Protein AF-A0A9W8XUY7-F1 (afdb_monomer_lite)

Sequence (251 aa):
MLETLLSVDQAVITRLRHIRIKSFPFPLHNSGRPDYYPTYNFCNALSLLPGLHLEQLVVEDCFHGFGLVDTWRDVVTYFDIESLIKCDAWKELVYITPNTDFLASGYDHRRKRVAQPENWDALLKEQDGEKSGAEVQMWITPDSGNGSAQEGATRPWAAQPGHVVIEDMSLAAPDQDLRGEVQIVARRGRRAPYIQMGLSQNKTWKELKAKEGGFAQEDWTPYYNDMADAIGWIYGGWGRRMQLANAALNY

Foldseek 3Di:
DCCVLLVDDLVVQLPAAEDAEAFDWDFDDPPVDLAQGQTDTVLLSLLARFNAAYQEYEYEHLQQPDPDPDLLSLVVLVVSVLSNLLHFRYQKYKYKYFKDSSQAGLPPPVLPQAKPDVVSQVSNCVQQPVPQPKGKWKWFFFDPPPDDPDGRPIDTDMDHRNVVNNVDVVVCDDPRVRIGMMIMMTGHGHPRHRGNRHPPDPDDSVRQVPDPRHHDRPPDDRPPPDSVSSVSVCCRGDVSNVVSCCSRPVD

Organism: NCBI:txid1932322

Secondary structure (DSSP, 8-state):
-HHHHTTS-HHHHTT--EEEEE---EE----SSSS---EE-HHHHHTTSTT--EEEEEEE-SSSSS----THHHHHHHHHHHHHHH-SSEEEEEEEESSSGGG--TT-TT----SBTHHHHHHHHHHH-TTS--EEEEEEEE---TT---PPPPEE--BPPHHHHHH-TT---TTSS--EEEEEEEEPPTT--------S----HHHHHT-TT----TT----TTSGGGHHHHHT-SHHHHHHHHHHHHH-

Structure (mmCIF, N/CA/C/O backbone):
data_AF-A0A9W8XUY7-F1
#
_entry.id   AF-A0A9W8XUY7-F1
#
loop_
_atom_site.group_PDB
_atom_site.id
_atom_site.type_symbol
_atom_site.label_atom_id
_atom_site.label_alt_id
_atom_site.label_comp_id
_atom_site.label_asym_id
_atom_site.label_entity_id
_atom_site.label_seq_id
_atom_site.pdbx_PDB_ins_code
_atom_site.Cartn_x
_atom_site.Cartn_y
_atom_site.Cartn_z
_atom_site.occupancy
_atom_site.B_iso_or_equiv
_atom_site.auth_seq_id
_atom_site.auth_comp_id
_atom_site.auth_asym_id
_atom_site.auth_atom_id
_atom_site.pdbx_PDB_model_num
ATOM 1 N N . MET A 1 1 ? -16.517 -13.008 -7.136 1.00 43.25 1 MET A N 1
ATOM 2 C CA . MET A 1 1 ? -15.701 -12.133 -6.263 1.00 43.25 1 MET A CA 1
ATOM 3 C C . MET A 1 1 ? -16.554 -11.103 -5.541 1.00 43.25 1 MET A C 1
ATOM 5 O O . MET A 1 1 ? -16.618 -11.208 -4.331 1.00 43.25 1 MET A O 1
ATOM 9 N N . LEU A 1 2 ? -17.244 -10.176 -6.224 1.00 46.72 2 LEU A N 1
ATOM 10 C CA . LEU A 1 2 ? -18.220 -9.288 -5.566 1.00 46.72 2 LEU A CA 1
ATOM 11 C C . LEU A 1 2 ? -19.270 -10.103 -4.799 1.00 46.72 2 LEU A C 1
ATOM 13 O O . LEU A 1 2 ? -19.378 -9.940 -3.602 1.00 46.72 2 LEU A O 1
ATOM 17 N N . GLU A 1 3 ? -19.932 -11.093 -5.400 1.00 45.53 3 GLU A N 1
ATOM 18 C CA . GLU A 1 3 ? -20.855 -11.969 -4.646 1.00 45.53 3 GLU A CA 1
ATOM 19 C C . GLU A 1 3 ? -20.212 -12.637 -3.419 1.00 45.53 3 GLU A C 1
ATOM 21 O O . GLU A 1 3 ? -20.835 -12.713 -2.369 1.00 45.53 3 GLU A O 1
ATOM 26 N N . THR A 1 4 ? -18.947 -13.048 -3.523 1.00 52.16 4 THR A N 1
ATOM 27 C CA . THR A 1 4 ? -18.177 -13.655 -2.430 1.00 52.16 4 THR A CA 1
ATOM 28 C C . THR A 1 4 ? -17.907 -12.647 -1.312 1.00 52.16 4 THR A C 1
ATOM 30 O O . THR A 1 4 ? -18.272 -12.912 -0.173 1.00 52.16 4 THR A O 1
ATOM 33 N N . LEU A 1 5 ? -17.355 -11.471 -1.636 1.00 53.78 5 LEU A N 1
ATOM 34 C CA . LEU A 1 5 ? -17.091 -10.370 -0.699 1.00 53.78 5 LEU A CA 1
ATOM 35 C C . LEU A 1 5 ? -18.387 -9.847 -0.061 1.00 53.78 5 LEU A C 1
ATOM 37 O O . LEU A 1 5 ? -18.413 -9.525 1.119 1.00 53.78 5 LEU A O 1
ATOM 41 N N . LEU A 1 6 ? -19.479 -9.830 -0.826 1.00 57.34 6 LEU A N 1
ATOM 42 C CA . LEU A 1 6 ? -20.781 -9.300 -0.424 1.00 57.34 6 LEU A CA 1
ATOM 43 C C . LEU A 1 6 ? -21.706 -10.333 0.238 1.00 57.34 6 LEU A C 1
ATOM 45 O O . LEU A 1 6 ? -22.841 -9.992 0.596 1.00 57.34 6 LEU A O 1
ATOM 49 N N . SER A 1 7 ? -21.258 -11.586 0.356 1.00 62.88 7 SER A N 1
ATOM 50 C CA . SER A 1 7 ? -21.945 -12.674 1.069 1.00 62.88 7 SER A CA 1
ATOM 51 C C . SER A 1 7 ? -21.423 -12.884 2.492 1.00 62.88 7 SER A C 1
ATOM 53 O O . SER A 1 7 ? -22.021 -13.647 3.248 1.00 62.88 7 SER A O 1
ATOM 55 N N . VAL A 1 8 ? -20.326 -12.215 2.864 1.00 71.62 8 VAL A N 1
ATOM 56 C CA . VAL A 1 8 ? -19.723 -12.343 4.194 1.00 71.62 8 VAL A CA 1
ATOM 57 C C . VAL A 1 8 ? -20.575 -11.590 5.216 1.00 71.62 8 VAL A C 1
ATOM 59 O O . VAL A 1 8 ? -20.924 -10.430 5.011 1.00 71.62 8 VAL A O 1
ATOM 62 N N . ASP A 1 9 ? -20.910 -12.252 6.325 1.00 80.12 9 ASP A N 1
ATOM 63 C CA . ASP A 1 9 ? -21.677 -11.645 7.416 1.00 80.12 9 ASP A CA 1
ATOM 64 C C . ASP A 1 9 ? -20.868 -10.523 8.099 1.00 80.12 9 ASP A C 1
ATOM 66 O O . ASP A 1 9 ? -19.658 -10.641 8.318 1.00 80.12 9 ASP A O 1
ATOM 70 N N . GLN A 1 10 ? -21.547 -9.449 8.504 1.00 80.44 10 GLN A N 1
ATOM 71 C CA . GLN A 1 10 ? -20.975 -8.336 9.262 1.00 80.44 10 GLN A CA 1
ATOM 72 C C . GLN A 1 10 ? -20.258 -8.798 10.545 1.00 80.44 10 GLN A C 1
ATOM 74 O O . GLN A 1 10 ? -19.222 -8.243 10.930 1.00 80.44 10 GLN A O 1
ATOM 79 N N . ALA A 1 11 ? -20.775 -9.841 11.198 1.00 83.31 11 ALA A N 1
ATOM 80 C CA . ALA A 1 11 ? -20.161 -10.448 12.374 1.00 83.31 11 ALA A CA 1
ATOM 81 C C . ALA A 1 11 ? -18.799 -11.091 12.064 1.00 83.31 11 ALA A C 1
ATOM 83 O O . ALA A 1 11 ? -17.947 -11.184 12.947 1.00 83.31 11 ALA A O 1
ATOM 84 N N . VAL A 1 12 ? -18.575 -11.529 10.822 1.00 87.06 12 VAL A N 1
ATOM 85 C CA . VAL A 1 12 ? -17.279 -12.051 10.370 1.00 87.06 12 VAL A CA 1
ATOM 86 C C . VAL A 1 12 ? -16.344 -10.896 10.027 1.00 87.06 12 VAL A C 1
ATOM 88 O O . VAL A 1 12 ? -15.226 -10.868 10.538 1.00 87.06 12 VAL A O 1
ATOM 91 N N . ILE A 1 13 ? -16.804 -9.913 9.242 1.00 86.06 13 ILE A N 1
ATOM 92 C CA . ILE A 1 13 ? -15.997 -8.750 8.818 1.00 86.06 13 ILE A CA 1
ATOM 93 C C . ILE A 1 13 ? -15.396 -8.026 10.031 1.00 86.06 13 ILE A C 1
ATOM 95 O O . ILE A 1 13 ? -14.189 -7.801 10.093 1.00 86.06 13 ILE A O 1
ATOM 99 N N . THR A 1 14 ? -16.214 -7.751 11.048 1.00 87.19 14 THR A N 1
ATOM 100 C CA . THR A 1 14 ? -15.789 -7.067 12.284 1.00 87.19 14 THR A CA 1
ATOM 101 C C . THR A 1 14 ? -14.878 -7.908 13.183 1.00 87.19 14 THR A C 1
ATOM 103 O O . THR A 1 14 ? -14.412 -7.424 14.212 1.00 87.19 14 THR A O 1
ATOM 106 N N . ARG A 1 15 ? -14.585 -9.165 12.834 1.00 91.81 15 ARG A N 1
ATOM 107 C CA . ARG A 1 15 ? -13.649 -10.040 13.563 1.00 91.81 15 ARG A CA 1
ATOM 108 C C . ARG A 1 15 ? -12.356 -10.308 12.797 1.00 91.81 15 ARG A C 1
ATOM 110 O O . ARG A 1 15 ? -11.423 -10.857 13.380 1.00 91.81 15 ARG A O 1
ATOM 117 N N . LEU A 1 16 ? -12.271 -9.905 11.528 1.00 92.75 16 LEU A N 1
ATOM 118 C CA . LEU A 1 16 ? -11.031 -9.971 10.761 1.00 92.75 16 LEU A CA 1
ATOM 119 C C . LEU A 1 16 ? -10.044 -8.932 11.302 1.00 92.75 16 LEU A C 1
ATOM 121 O O . LEU A 1 16 ? -10.386 -7.763 11.485 1.00 92.75 16 LEU A O 1
ATOM 125 N N . ARG A 1 17 ? -8.826 -9.380 11.611 1.00 95.56 17 ARG A N 1
ATOM 126 C CA . ARG A 1 17 ? -7.763 -8.539 12.191 1.00 95.56 17 ARG A CA 1
ATOM 127 C C . ARG A 1 17 ? -6.467 -8.579 11.401 1.00 95.56 17 ARG A C 1
ATOM 129 O O . ARG A 1 17 ? -5.731 -7.606 11.427 1.00 95.56 17 ARG A O 1
ATOM 136 N N . HIS A 1 18 ? -6.205 -9.678 10.705 1.00 96.75 18 HIS A N 1
ATOM 137 C CA . HIS A 1 18 ? -4.971 -9.885 9.965 1.00 96.75 18 HIS A CA 1
ATOM 138 C C . HIS A 1 18 ? -5.333 -10.44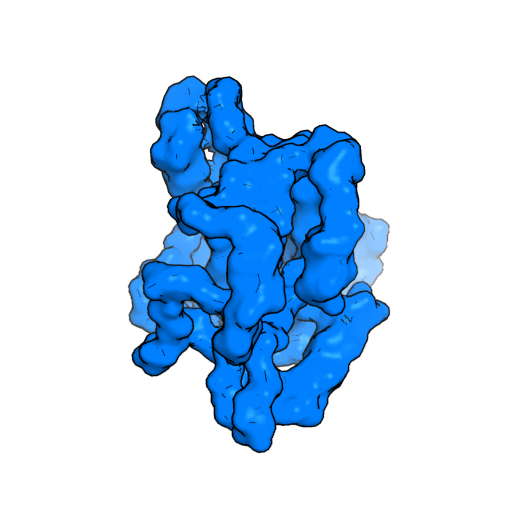2 8.594 1.00 96.75 18 HIS A C 1
ATOM 140 O O . HIS A 1 18 ? -6.036 -11.453 8.514 1.00 96.75 18 HIS A O 1
ATOM 146 N N . ILE A 1 19 ? -4.896 -9.770 7.533 1.00 94.00 19 ILE A N 1
ATOM 147 C CA . ILE A 1 19 ? -5.083 -10.212 6.147 1.00 94.00 19 ILE A CA 1
ATOM 148 C C . ILE A 1 19 ? -3.735 -10.134 5.440 1.00 94.00 19 ILE A C 1
ATOM 150 O O . ILE A 1 19 ? -3.007 -9.162 5.614 1.00 94.00 19 ILE A O 1
ATOM 154 N N . ARG A 1 20 ? -3.435 -11.148 4.626 1.00 95.00 20 ARG A N 1
ATOM 155 C CA . ARG A 1 20 ? -2.337 -11.143 3.659 1.00 95.00 20 ARG A CA 1
ATOM 156 C C . ARG A 1 20 ? -2.908 -11.403 2.273 1.00 95.00 20 ARG A C 1
ATOM 158 O O . ARG A 1 20 ? -3.692 -12.340 2.116 1.00 95.00 20 ARG A O 1
ATOM 165 N N . ILE A 1 21 ? -2.568 -10.566 1.299 1.00 91.75 21 ILE A N 1
ATOM 166 C CA . ILE A 1 21 ? -3.135 -10.636 -0.051 1.00 91.75 21 ILE A CA 1
ATOM 167 C C . ILE A 1 21 ? -2.130 -10.183 -1.111 1.00 91.75 21 ILE A C 1
ATOM 169 O O . ILE A 1 21 ? -1.320 -9.305 -0.848 1.00 91.75 21 ILE A O 1
ATOM 173 N N . LYS A 1 22 ? -2.238 -10.721 -2.329 1.00 88.56 22 LYS A N 1
ATOM 174 C CA . LYS A 1 22 ? -1.637 -10.129 -3.532 1.00 88.56 22 LYS A CA 1
ATOM 175 C C . LYS A 1 22 ? -2.606 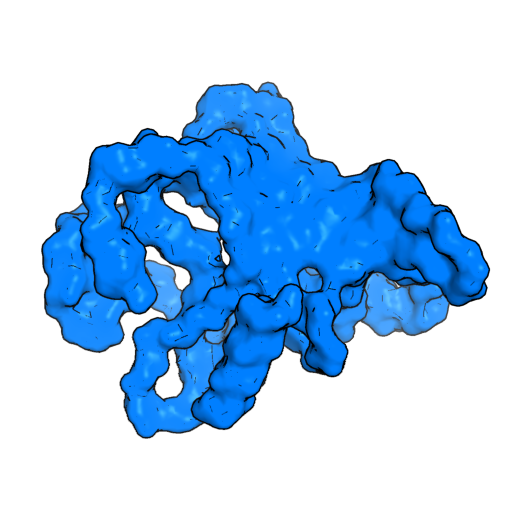-9.117 -4.138 1.00 88.56 22 LYS A C 1
ATOM 177 O O . LYS A 1 22 ? -3.706 -9.501 -4.544 1.00 88.56 22 LYS A O 1
ATOM 182 N N . SER A 1 23 ? -2.230 -7.838 -4.177 1.00 80.44 23 SER A N 1
ATOM 183 C CA . SER A 1 23 ? -3.099 -6.746 -4.659 1.00 80.44 23 SER A CA 1
ATOM 184 C C . SER A 1 23 ? -3.161 -6.728 -6.187 1.00 80.44 23 SER A C 1
ATOM 186 O O . SER A 1 23 ? -2.554 -5.897 -6.856 1.00 80.44 23 SER A O 1
ATOM 188 N N . PHE A 1 24 ? -3.871 -7.699 -6.760 1.00 79.06 24 PHE A N 1
ATOM 189 C CA . PHE A 1 24 ? -4.102 -7.772 -8.198 1.00 79.06 24 PHE A CA 1
ATOM 190 C C . PHE A 1 24 ? -5.359 -6.970 -8.571 1.00 79.06 24 PHE A C 1
ATOM 192 O O . PHE A 1 24 ? -6.449 -7.321 -8.104 1.00 79.06 24 PHE A O 1
ATOM 199 N N . PRO A 1 25 ? -5.258 -5.902 -9.387 1.00 72.62 25 PRO A N 1
ATOM 200 C CA . PRO A 1 25 ? -6.420 -5.106 -9.756 1.00 72.62 25 PRO A CA 1
ATOM 201 C C . PRO A 1 25 ? -7.374 -5.897 -10.658 1.00 72.62 25 PRO A C 1
ATOM 203 O O . PRO A 1 25 ? -6.966 -6.595 -11.587 1.00 72.62 25 PRO A O 1
ATOM 206 N N . PHE A 1 26 ? -8.677 -5.772 -10.395 1.00 66.06 26 PHE A N 1
ATOM 207 C CA . PHE A 1 26 ? -9.711 -6.511 -11.124 1.00 66.06 26 PHE A CA 1
ATOM 208 C C . PHE A 1 26 ? -10.560 -5.582 -12.007 1.00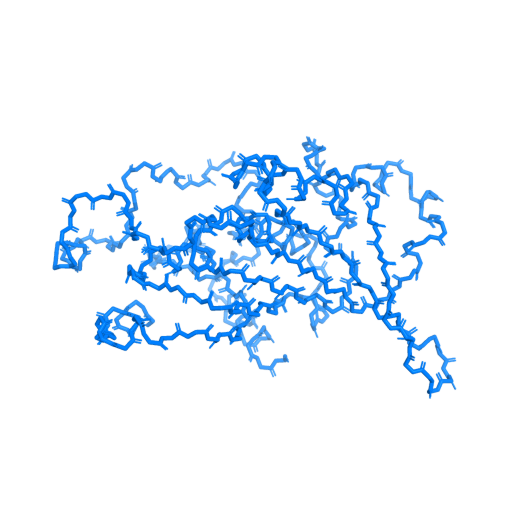 66.06 26 PHE A C 1
ATOM 210 O O . PHE A 1 26 ? -11.037 -4.548 -11.527 1.00 66.06 26 PHE A O 1
ATOM 217 N N . PRO A 1 27 ? -10.811 -5.941 -13.282 1.00 60.50 27 PRO A N 1
ATOM 218 C CA . PRO A 1 27 ? -11.755 -5.215 -14.127 1.00 60.50 27 PRO A CA 1
ATOM 219 C C . PRO A 1 27 ? -13.195 -5.510 -13.683 1.00 60.50 27 PRO A C 1
ATOM 221 O O . PRO A 1 27 ? -13.572 -6.677 -13.553 1.00 60.50 27 PRO A O 1
ATOM 224 N N . LEU A 1 28 ? -14.016 -4.475 -13.463 1.00 53.00 28 LEU A N 1
ATOM 225 C CA . LEU A 1 28 ? -15.392 -4.665 -12.967 1.00 53.00 28 LEU A CA 1
ATOM 226 C C . LEU A 1 28 ? -16.454 -4.868 -14.049 1.00 53.00 28 LEU A C 1
ATOM 228 O O . LEU A 1 28 ? -17.512 -5.423 -13.749 1.00 53.00 28 LEU A O 1
ATOM 232 N N . HIS A 1 29 ? -16.202 -4.474 -15.297 1.00 53.34 29 HIS A N 1
ATOM 233 C CA . HIS A 1 29 ? -17.205 -4.602 -16.353 1.00 53.34 29 HIS A CA 1
ATOM 234 C C . HIS A 1 29 ? -16.696 -5.432 -17.520 1.00 53.34 29 HIS A C 1
ATOM 236 O O . HIS A 1 29 ? -15.649 -5.160 -18.094 1.00 53.34 29 HIS A O 1
ATOM 242 N N . ASN A 1 30 ? -17.496 -6.418 -17.919 1.00 47.72 30 ASN A N 1
ATOM 243 C CA . ASN A 1 30 ? -17.436 -6.981 -19.256 1.00 47.72 30 ASN A CA 1
ATOM 244 C C . ASN A 1 30 ? -18.432 -6.196 -20.118 1.00 47.72 30 ASN A C 1
ATOM 246 O O . ASN A 1 30 ? -19.605 -6.547 -20.181 1.00 47.72 30 ASN A O 1
ATOM 250 N N . SER A 1 31 ? -17.992 -5.111 -20.759 1.00 51.28 31 SER A N 1
ATOM 251 C CA . SER A 1 31 ? -18.833 -4.345 -21.695 1.00 51.28 31 SER A CA 1
ATOM 252 C C . SER A 1 31 ? -19.106 -5.097 -23.010 1.00 51.28 31 SER A C 1
ATOM 254 O O . SER A 1 31 ? -19.676 -4.528 -23.940 1.00 51.28 31 SER A O 1
ATOM 256 N N . GLY A 1 32 ? -18.657 -6.355 -23.138 1.00 49.88 32 GLY A N 1
ATOM 257 C CA . GLY A 1 32 ? -18.709 -7.126 -24.381 1.00 49.88 32 GLY A CA 1
ATOM 258 C C . GLY A 1 32 ? -17.815 -6.563 -25.492 1.00 49.88 32 GLY A C 1
ATOM 259 O O . GLY A 1 32 ? -17.746 -7.147 -26.570 1.00 49.88 32 GLY A O 1
ATOM 260 N N . ARG A 1 33 ? -17.115 -5.448 -25.241 1.00 52.12 33 ARG A N 1
ATOM 261 C CA . ARG A 1 33 ? -16.173 -4.807 -26.161 1.00 52.12 33 ARG A CA 1
ATOM 262 C C . ARG A 1 33 ? -14.738 -5.016 -25.679 1.00 52.12 33 ARG A C 1
ATOM 264 O O . ARG A 1 33 ? -14.530 -5.054 -24.468 1.00 52.12 33 ARG A O 1
ATOM 271 N N . PRO A 1 34 ? -13.752 -5.140 -26.581 1.00 53.19 34 PRO A N 1
ATOM 272 C CA . PRO A 1 34 ? -12.337 -5.325 -26.243 1.00 53.19 34 PRO A CA 1
ATOM 273 C C . PRO A 1 34 ? -11.626 -4.044 -25.751 1.00 53.19 34 PRO A C 1
ATOM 275 O O . PRO A 1 34 ? -10.397 -4.012 -25.740 1.00 53.19 34 PRO A O 1
ATOM 278 N N . ASP A 1 35 ? -12.374 -3.011 -25.360 1.00 55.31 35 ASP A N 1
ATOM 279 C CA . ASP A 1 35 ? -11.852 -1.695 -24.978 1.00 55.31 35 ASP A CA 1
ATOM 280 C C . ASP A 1 35 ? -11.232 -1.688 -23.564 1.00 55.31 35 ASP A C 1
ATOM 282 O O . ASP A 1 35 ? -11.392 -2.634 -22.791 1.00 55.31 35 ASP A O 1
ATOM 286 N N . TYR A 1 36 ? -10.532 -0.602 -23.221 1.00 54.22 36 TYR A N 1
ATOM 287 C CA . TYR A 1 36 ? -9.990 -0.346 -21.881 1.00 54.22 36 TYR A CA 1
ATOM 288 C C . TYR A 1 36 ? -11.099 -0.328 -20.820 1.00 54.22 36 TYR A C 1
ATOM 290 O O . TYR A 1 36 ? -12.127 0.344 -20.981 1.00 54.22 36 TYR A O 1
ATOM 298 N N . TYR A 1 37 ? -10.895 -1.076 -19.732 1.00 56.59 37 TYR A N 1
ATOM 299 C CA . TYR A 1 37 ? -11.899 -1.243 -18.684 1.00 56.59 37 TYR A CA 1
ATOM 300 C C . TYR A 1 37 ? -11.562 -0.432 -17.435 1.00 56.59 37 TYR A C 1
ATOM 302 O O . TYR A 1 37 ? -10.408 -0.416 -17.021 1.00 56.59 37 TYR A O 1
ATOM 310 N N . PRO A 1 38 ? -12.589 0.079 -16.741 1.00 57.03 38 PRO A N 1
ATOM 311 C CA . PRO A 1 38 ? -12.523 0.412 -15.326 1.00 57.03 38 PRO A CA 1
ATOM 312 C C . PRO A 1 38 ? -11.892 -0.719 -14.506 1.00 57.03 38 PRO A C 1
ATOM 314 O O . PRO A 1 38 ? -12.474 -1.806 -14.397 1.00 57.03 38 PRO A O 1
ATOM 317 N N . THR A 1 39 ? -10.735 -0.470 -13.901 1.00 62.16 39 THR A N 1
ATOM 318 C CA . THR A 1 39 ? -10.107 -1.396 -12.951 1.00 62.16 39 THR A CA 1
ATOM 319 C C . THR A 1 39 ? -10.218 -0.881 -11.527 1.00 62.16 39 THR A C 1
ATOM 321 O O . THR A 1 39 ? -9.985 0.296 -11.257 1.00 62.16 39 THR A O 1
ATOM 324 N N . TYR A 1 40 ? -10.576 -1.775 -10.608 1.00 66.62 40 TYR A N 1
ATOM 325 C CA . TYR A 1 40 ? -10.612 -1.482 -9.182 1.00 66.62 40 TYR A CA 1
ATOM 326 C C . TYR A 1 40 ? -9.308 -1.930 -8.530 1.00 66.62 40 TYR A C 1
ATOM 328 O O . TYR A 1 40 ? -8.926 -3.097 -8.642 1.00 66.62 40 TYR A O 1
ATOM 336 N N . ASN A 1 41 ? -8.673 -1.004 -7.812 1.00 73.81 41 ASN A N 1
ATOM 337 C CA . ASN A 1 41 ? -7.550 -1.306 -6.930 1.00 73.81 41 ASN A CA 1
ATOM 338 C C . ASN A 1 41 ? -8.055 -1.972 -5.651 1.00 73.81 41 ASN A C 1
ATOM 340 O O . ASN A 1 41 ? -9.230 -1.845 -5.285 1.00 73.81 41 ASN A O 1
ATOM 344 N N . PHE A 1 42 ? -7.163 -2.654 -4.936 1.00 81.56 42 PHE A N 1
ATOM 345 C CA . PHE A 1 42 ? -7.534 -3.360 -3.714 1.00 81.56 42 PHE A CA 1
ATOM 346 C C . PHE A 1 42 ? -8.080 -2.422 -2.622 1.00 81.56 42 PHE A C 1
ATOM 348 O O . PHE A 1 42 ? -9.038 -2.781 -1.937 1.00 81.56 42 PHE A O 1
ATOM 355 N N . CYS A 1 43 ? -7.577 -1.186 -2.520 1.00 81.50 43 CYS A N 1
ATOM 356 C CA . CYS A 1 43 ? -8.123 -0.173 -1.606 1.00 81.50 43 CYS A CA 1
ATOM 357 C C . CYS A 1 43 ? -9.634 0.066 -1.811 1.00 81.50 43 CYS A C 1
ATOM 359 O O . CYS A 1 43 ? -10.391 0.233 -0.853 1.00 81.50 43 CYS A O 1
ATOM 361 N N . ASN A 1 44 ? -10.113 -0.011 -3.057 1.00 77.12 44 ASN A N 1
ATOM 362 C CA . ASN A 1 44 ? -11.532 0.151 -3.364 1.00 77.12 44 ASN A CA 1
ATOM 363 C C . ASN A 1 44 ? -12.346 -1.045 -2.854 1.00 77.12 44 ASN A C 1
ATOM 365 O O . ASN A 1 44 ? -13.488 -0.876 -2.434 1.00 77.12 44 ASN A O 1
ATOM 369 N N . ALA A 1 45 ? -11.765 -2.249 -2.855 1.00 78.12 45 ALA A N 1
ATOM 370 C CA . ALA A 1 45 ? -12.408 -3.436 -2.300 1.00 78.12 45 ALA A CA 1
ATOM 371 C C . ALA A 1 45 ? -12.541 -3.354 -0.773 1.00 78.12 45 ALA A C 1
ATOM 373 O O . ALA A 1 45 ? -13.555 -3.798 -0.236 1.00 78.12 45 ALA A O 1
ATOM 374 N N . LEU A 1 46 ? -11.579 -2.735 -0.076 1.00 82.25 46 LEU A N 1
ATOM 375 C CA . LEU A 1 46 ? -11.691 -2.480 1.365 1.00 82.25 46 LEU A CA 1
ATOM 376 C C . LEU A 1 46 ? -12.918 -1.617 1.672 1.00 82.25 46 LEU A C 1
ATOM 378 O O . LEU A 1 46 ? -13.681 -1.954 2.570 1.00 82.25 46 LEU A O 1
ATOM 382 N N . SER A 1 47 ? -13.191 -0.592 0.859 1.00 78.44 47 SER A N 1
ATOM 383 C CA . SER A 1 47 ? -14.385 0.263 0.996 1.00 78.44 47 SER A CA 1
ATOM 384 C C . SER A 1 47 ? -15.718 -0.497 0.870 1.00 78.44 47 SER A C 1
ATOM 386 O O . SER A 1 47 ? -16.767 0.016 1.253 1.00 78.44 47 SER A O 1
ATOM 388 N N . LEU A 1 48 ? -15.702 -1.739 0.373 1.00 76.06 48 LEU A N 1
ATOM 389 C CA . LEU A 1 48 ? -16.868 -2.628 0.318 1.00 76.06 48 LEU A CA 1
ATOM 390 C C . LEU A 1 48 ? -17.042 -3.478 1.587 1.00 76.06 48 LEU A C 1
ATOM 392 O O . LEU A 1 48 ? -17.938 -4.313 1.644 1.00 76.06 48 LEU A O 1
ATOM 396 N N . LEU A 1 49 ? -16.196 -3.311 2.600 1.00 81.69 49 LEU A N 1
ATOM 397 C CA . LEU A 1 49 ? -16.222 -4.095 3.833 1.00 81.69 49 LEU A CA 1
ATOM 398 C C . LEU A 1 49 ? -16.390 -3.150 5.033 1.00 81.69 49 LEU A C 1
ATOM 400 O O . LEU A 1 49 ? -15.449 -2.958 5.806 1.00 81.69 49 LEU A O 1
ATOM 404 N N . PRO A 1 50 ? -17.572 -2.523 5.203 1.00 83.19 50 PRO A N 1
ATOM 405 C CA . PRO A 1 50 ? -17.810 -1.628 6.329 1.00 83.19 50 PRO A CA 1
ATOM 406 C C . PRO A 1 50 ? -17.611 -2.368 7.656 1.00 83.19 50 PRO A C 1
ATOM 408 O O . PRO A 1 50 ? -17.966 -3.537 7.793 1.00 83.19 50 PRO A O 1
ATOM 411 N N . GLY A 1 51 ? -17.042 -1.694 8.650 1.00 84.38 51 GLY A N 1
ATOM 412 C CA . GLY A 1 51 ? -16.679 -2.270 9.945 1.00 84.38 51 GLY A CA 1
ATOM 413 C C . GLY A 1 51 ? -15.380 -3.080 9.944 1.00 84.38 51 GLY A C 1
ATOM 414 O O . GLY A 1 51 ? -14.991 -3.573 11.004 1.00 84.38 51 GLY A O 1
ATOM 415 N N . LEU A 1 52 ? -14.697 -3.219 8.801 1.00 90.31 52 LEU A N 1
ATOM 416 C CA . LEU A 1 52 ? -13.363 -3.806 8.757 1.00 90.31 52 LEU A CA 1
ATOM 417 C C . LEU A 1 52 ? -12.372 -2.909 9.511 1.00 90.31 52 LEU A C 1
ATOM 419 O O . LEU A 1 52 ? -12.336 -1.695 9.322 1.00 90.31 52 LEU A O 1
ATOM 423 N N . HIS A 1 53 ? -11.577 -3.524 10.379 1.00 93.44 53 HIS A N 1
ATOM 424 C CA . HIS A 1 53 ? -10.579 -2.852 11.208 1.00 93.44 53 HIS A CA 1
ATOM 425 C C . HIS A 1 53 ? -9.450 -3.831 11.536 1.00 93.44 53 HIS A C 1
ATOM 427 O O . HIS A 1 53 ? -9.448 -4.548 12.537 1.00 93.44 53 HIS A O 1
ATOM 433 N N . LEU A 1 54 ? -8.516 -3.914 10.605 1.00 96.31 54 LEU A N 1
ATOM 434 C CA . LEU A 1 54 ? -7.358 -4.780 10.653 1.00 96.31 54 LEU A CA 1
ATOM 435 C C . LEU A 1 54 ? -6.328 -4.206 11.625 1.00 96.31 54 LEU A C 1
ATOM 437 O O . LEU A 1 54 ? -5.985 -3.028 11.559 1.00 96.31 54 LEU A O 1
ATOM 441 N N . GLU A 1 55 ? -5.795 -5.060 12.491 1.00 97.38 55 GLU A N 1
ATOM 442 C CA . GLU A 1 55 ? -4.557 -4.761 13.209 1.00 97.38 55 GLU A CA 1
ATOM 443 C C . GLU A 1 55 ? -3.383 -4.754 12.227 1.00 97.38 55 GLU A C 1
ATOM 445 O O . GLU A 1 55 ? -2.526 -3.882 12.331 1.00 97.38 55 GLU A O 1
ATOM 450 N N . GLN A 1 56 ? -3.390 -5.659 11.237 1.00 97.75 56 GLN A N 1
ATOM 451 C CA . GLN A 1 56 ? -2.376 -5.715 10.187 1.00 97.75 56 GLN A CA 1
ATOM 452 C C . GLN A 1 56 ? -2.970 -6.079 8.820 1.00 97.75 56 GLN A C 1
ATOM 454 O O . GLN A 1 56 ? -3.722 -7.050 8.679 1.00 97.75 56 GLN A O 1
ATOM 459 N N . LEU A 1 57 ? -2.575 -5.325 7.801 1.00 97.50 57 LEU A N 1
ATOM 460 C CA . LEU A 1 57 ? -2.791 -5.637 6.397 1.00 97.50 57 LEU A CA 1
ATOM 461 C C . LEU A 1 57 ? -1.433 -5.860 5.729 1.00 97.50 57 LEU A C 1
ATOM 463 O O . LEU A 1 57 ? -0.627 -4.940 5.657 1.00 97.50 57 LEU A O 1
ATOM 467 N N . VAL A 1 58 ? -1.192 -7.065 5.222 1.00 97.88 58 VAL A N 1
ATOM 468 C CA . VAL A 1 58 ? -0.014 -7.380 4.413 1.00 97.88 58 VAL A CA 1
ATOM 469 C C . VAL A 1 58 ? -0.428 -7.454 2.949 1.00 97.88 58 VAL A C 1
ATOM 471 O O . VAL A 1 58 ? -1.314 -8.231 2.586 1.00 97.88 58 VAL A O 1
ATOM 474 N N . VAL A 1 59 ? 0.212 -6.654 2.110 1.00 95.38 59 VAL A N 1
ATOM 475 C CA . VAL A 1 59 ? -0.013 -6.628 0.669 1.00 95.38 59 VAL A CA 1
ATOM 476 C C . VAL A 1 59 ? 1.267 -7.029 -0.040 1.00 95.38 59 VAL A C 1
ATOM 478 O O . VAL A 1 59 ? 2.326 -6.469 0.204 1.00 95.38 59 VAL A O 1
ATOM 481 N N . GLU A 1 60 ? 1.161 -8.013 -0.916 1.00 94.44 60 GLU A N 1
ATOM 482 C CA . GLU A 1 60 ? 2.230 -8.447 -1.800 1.00 94.44 60 GLU A CA 1
ATOM 483 C C . GLU A 1 60 ? 2.014 -7.848 -3.190 1.00 94.44 60 GLU A C 1
ATOM 485 O O . GLU A 1 60 ? 0.912 -7.899 -3.754 1.00 94.44 60 GLU A O 1
ATOM 490 N N . ASP A 1 61 ? 3.090 -7.299 -3.735 1.00 90.12 61 ASP A N 1
ATOM 491 C CA . ASP A 1 61 ? 3.189 -6.856 -5.114 1.00 90.12 61 ASP A CA 1
ATOM 492 C C . ASP A 1 61 ? 2.925 -8.021 -6.071 1.00 90.12 61 ASP A C 1
ATOM 494 O O . ASP A 1 61 ? 3.519 -9.098 -5.981 1.00 90.12 61 ASP A O 1
ATOM 498 N N . CYS A 1 62 ? 2.015 -7.788 -7.009 1.00 86.75 62 CYS A N 1
ATOM 499 C CA . CYS A 1 62 ? 1.539 -8.792 -7.942 1.00 86.75 62 CYS A CA 1
ATOM 500 C C . CYS A 1 62 ? 2.136 -8.653 -9.352 1.00 86.75 62 CYS A C 1
ATOM 502 O O . CYS A 1 62 ? 1.646 -9.302 -10.272 1.00 86.75 62 CYS A O 1
ATOM 504 N N . PHE A 1 63 ? 3.155 -7.813 -9.558 1.00 83.81 63 PHE A N 1
ATOM 505 C CA . PHE A 1 63 ? 3.732 -7.535 -10.878 1.00 83.81 63 PHE A CA 1
ATOM 506 C C . PHE A 1 63 ? 5.244 -7.744 -10.975 1.00 83.81 63 PHE A C 1
ATOM 508 O O . PHE A 1 63 ? 5.761 -7.972 -12.073 1.00 83.81 63 PHE A O 1
ATOM 515 N N . HIS A 1 64 ? 5.958 -7.653 -9.856 1.00 84.62 64 HIS A N 1
ATOM 516 C CA . HIS A 1 64 ? 7.423 -7.693 -9.847 1.00 84.62 64 HIS A CA 1
ATOM 517 C C . HIS A 1 64 ? 8.008 -9.066 -9.483 1.00 84.62 64 HIS A C 1
ATOM 519 O O . HIS A 1 64 ? 9.215 -9.265 -9.600 1.00 84.62 64 HIS A O 1
ATOM 525 N N . GLY A 1 65 ? 7.162 -10.033 -9.106 1.00 74.88 65 GLY A N 1
ATOM 526 C CA . GLY A 1 65 ? 7.573 -11.404 -8.758 1.00 74.88 65 GLY A CA 1
ATOM 527 C C . GLY A 1 65 ? 7.793 -12.339 -9.952 1.00 74.88 65 GLY A C 1
ATOM 528 O O . GLY A 1 65 ? 8.319 -13.437 -9.797 1.00 74.88 65 GLY A O 1
ATOM 529 N N . PHE A 1 66 ? 7.412 -11.917 -11.157 1.00 67.50 66 PHE A N 1
ATOM 530 C CA . PHE A 1 66 ? 7.626 -12.655 -12.402 1.00 67.50 66 PHE A CA 1
ATOM 531 C C . PHE A 1 66 ? 8.141 -11.698 -13.476 1.00 67.50 66 PHE A C 1
ATOM 533 O O . PHE A 1 66 ? 7.918 -10.493 -13.389 1.00 67.50 66 PHE A O 1
ATOM 540 N N . GLY A 1 67 ? 8.852 -12.225 -14.481 1.00 59.06 67 GLY A N 1
ATOM 541 C CA . GLY A 1 67 ? 9.592 -11.473 -15.512 1.00 59.06 67 GLY A CA 1
ATOM 542 C C . GLY A 1 67 ? 8.748 -10.646 -16.495 1.00 59.06 67 GLY A C 1
ATOM 543 O O . GLY A 1 67 ? 9.045 -10.609 -17.687 1.00 59.06 67 GLY A O 1
ATOM 544 N N . LEU A 1 68 ? 7.678 -10.008 -16.026 1.00 65.00 68 LEU A N 1
ATOM 545 C CA . LEU A 1 68 ? 6.934 -8.981 -16.733 1.00 65.00 68 LEU A CA 1
ATOM 546 C C . LEU A 1 68 ? 7.829 -7.748 -16.889 1.00 65.00 68 LEU A C 1
ATOM 548 O O . LEU A 1 68 ? 8.207 -7.155 -15.899 1.00 65.00 68 LEU A O 1
ATOM 552 N N . VAL A 1 69 ? 8.159 -7.318 -18.103 1.00 63.62 69 VAL A N 1
ATOM 553 C CA . VAL A 1 69 ? 9.047 -6.148 -18.316 1.00 63.62 69 VAL A CA 1
ATOM 554 C C . VAL A 1 69 ? 8.240 -4.902 -18.710 1.00 63.62 69 VAL A C 1
ATOM 556 O O . VAL A 1 69 ? 8.727 -4.000 -19.383 1.00 63.62 69 VAL A O 1
ATOM 559 N N . ASP A 1 70 ? 6.955 -4.866 -18.348 1.00 70.56 70 ASP A N 1
ATOM 560 C CA . ASP A 1 70 ? 6.080 -3.743 -18.675 1.00 70.56 70 ASP A CA 1
ATOM 561 C C . ASP A 1 70 ? 6.254 -2.624 -17.643 1.00 70.56 70 ASP A C 1
ATOM 563 O O . ASP A 1 70 ? 5.781 -2.734 -16.519 1.00 70.56 70 ASP A O 1
ATOM 567 N N . THR A 1 71 ? 6.890 -1.529 -18.044 1.00 67.50 71 THR A N 1
ATOM 568 C CA . THR A 1 71 ? 7.169 -0.329 -17.234 1.00 67.50 71 THR A CA 1
ATOM 569 C C . THR A 1 71 ? 5.934 0.377 -16.661 1.00 67.50 71 THR A C 1
ATOM 571 O O . THR A 1 71 ? 6.061 1.248 -15.794 1.00 67.50 71 THR A O 1
ATOM 574 N N . TRP A 1 72 ? 4.727 0.058 -17.147 1.00 73.50 72 TRP A N 1
ATOM 575 C CA . TRP A 1 72 ? 3.488 0.541 -16.536 1.00 73.50 72 TRP A CA 1
ATOM 576 C C . TRP A 1 72 ? 3.241 -0.096 -15.171 1.00 73.50 72 TRP A C 1
ATOM 578 O O . TRP A 1 72 ? 2.641 0.543 -14.309 1.00 73.50 72 TRP A O 1
ATOM 588 N N . ARG A 1 73 ? 3.731 -1.320 -14.940 1.00 78.56 73 ARG A N 1
ATOM 589 C CA . ARG A 1 73 ? 3.555 -2.037 -13.668 1.00 78.56 73 ARG A CA 1
ATOM 590 C C . ARG A 1 73 ? 4.166 -1.281 -12.486 1.00 78.56 73 ARG A C 1
ATOM 592 O O . ARG A 1 73 ? 3.615 -1.287 -11.386 1.00 78.56 73 ARG A O 1
ATOM 599 N N . ASP A 1 74 ? 5.257 -0.571 -12.750 1.00 79.88 74 ASP A N 1
ATOM 600 C CA . ASP A 1 74 ? 5.988 0.227 -11.779 1.00 79.88 74 ASP A CA 1
ATOM 601 C C . ASP A 1 74 ? 5.108 1.399 -11.305 1.00 79.88 74 ASP A C 1
ATOM 603 O O . ASP A 1 74 ? 4.956 1.663 -10.115 1.00 79.88 74 ASP A O 1
ATOM 607 N N . VAL A 1 75 ? 4.449 2.067 -12.263 1.00 76.06 75 VAL A N 1
ATOM 608 C CA . VAL A 1 75 ? 3.497 3.161 -12.016 1.00 76.06 75 VAL A CA 1
ATOM 609 C C . VAL A 1 75 ? 2.300 2.656 -11.210 1.00 76.06 75 VAL A C 1
ATOM 611 O O . VAL A 1 75 ? 1.889 3.302 -10.248 1.00 76.06 75 VAL A O 1
ATOM 614 N N . VAL A 1 76 ? 1.756 1.497 -11.588 1.00 78.94 76 VAL A N 1
ATOM 615 C CA . VAL A 1 76 ? 0.611 0.886 -10.904 1.00 78.94 76 VAL A CA 1
ATOM 616 C C . VAL A 1 76 ? 0.945 0.556 -9.454 1.00 78.94 76 VAL A C 1
ATOM 618 O O . VAL A 1 76 ? 0.190 0.931 -8.565 1.00 78.94 76 VAL A O 1
ATOM 621 N N . THR A 1 77 ? 2.089 -0.081 -9.213 1.00 86.06 77 THR A N 1
ATOM 622 C CA . THR A 1 77 ? 2.531 -0.473 -7.867 1.00 86.06 77 THR A CA 1
ATOM 623 C C . THR A 1 77 ? 2.737 0.751 -6.976 1.00 86.06 77 THR A C 1
ATOM 625 O O . THR A 1 77 ? 2.233 0.792 -5.856 1.00 86.06 77 THR A O 1
ATOM 628 N N . TYR A 1 78 ? 3.388 1.799 -7.494 1.00 84.25 78 TYR A N 1
ATOM 629 C CA . TYR A 1 78 ? 3.581 3.053 -6.761 1.00 84.25 78 TYR A CA 1
ATOM 630 C C . TYR A 1 78 ? 2.249 3.676 -6.306 1.00 84.25 78 TYR A C 1
ATOM 632 O O . TYR A 1 78 ? 2.092 4.048 -5.141 1.00 84.25 78 TYR A O 1
ATOM 640 N N . PHE A 1 79 ? 1.271 3.779 -7.212 1.00 80.88 79 PHE A N 1
ATOM 641 C CA . PHE A 1 79 ? -0.028 4.370 -6.878 1.00 80.88 79 PHE A CA 1
ATOM 642 C C . PHE A 1 79 ? -0.930 3.441 -6.058 1.00 80.88 79 PHE A C 1
ATOM 644 O O . PHE A 1 79 ? -1.784 3.944 -5.327 1.00 80.88 79 PHE A O 1
ATOM 651 N N . ASP A 1 80 ? -0.751 2.120 -6.132 1.00 86.06 80 ASP A N 1
ATOM 652 C CA . ASP A 1 80 ? -1.428 1.171 -5.242 1.00 86.06 80 ASP A CA 1
ATOM 653 C C . ASP A 1 80 ? -0.970 1.371 -3.790 1.00 86.06 80 ASP A C 1
ATOM 655 O O . ASP A 1 80 ? -1.810 1.543 -2.907 1.00 86.06 80 ASP A O 1
ATOM 659 N N . ILE A 1 81 ? 0.346 1.482 -3.556 1.00 90.12 81 ILE A N 1
ATOM 660 C CA . ILE A 1 81 ? 0.922 1.797 -2.235 1.00 90.12 81 ILE A CA 1
ATOM 661 C C . ILE A 1 81 ? 0.345 3.112 -1.699 1.00 90.12 81 ILE A C 1
ATOM 663 O O . ILE A 1 81 ? -0.191 3.148 -0.590 1.00 90.12 81 ILE A O 1
ATOM 667 N N . GLU A 1 82 ? 0.391 4.184 -2.496 1.00 87.44 82 GLU A N 1
ATOM 668 C CA . GLU A 1 82 ? -0.140 5.489 -2.084 1.00 87.44 82 GLU A CA 1
ATOM 669 C C . GLU A 1 82 ? -1.646 5.429 -1.767 1.00 87.44 82 GLU A C 1
ATOM 671 O O . GLU A 1 82 ? -2.102 5.997 -0.771 1.00 87.44 82 GLU A O 1
ATOM 676 N N . SER A 1 83 ? -2.425 4.720 -2.588 1.00 85.38 83 SER A N 1
ATOM 677 C CA . SER A 1 83 ? -3.869 4.566 -2.378 1.00 85.38 83 SER A CA 1
ATOM 678 C C . SER A 1 83 ? -4.177 3.784 -1.101 1.00 85.38 83 SER A C 1
ATOM 680 O O . SER A 1 83 ? -5.115 4.127 -0.384 1.00 85.38 83 SER A O 1
ATOM 682 N N . LEU A 1 84 ? -3.385 2.755 -0.785 1.00 90.81 84 LEU A N 1
ATOM 683 C CA . LEU A 1 84 ? -3.532 1.972 0.442 1.00 90.81 84 LEU A CA 1
ATOM 684 C C . LEU A 1 84 ? -3.151 2.770 1.690 1.00 90.81 84 LEU A C 1
ATOM 686 O O . LEU A 1 84 ? -3.859 2.666 2.691 1.00 90.81 84 LEU A O 1
ATOM 690 N N . ILE A 1 85 ? -2.110 3.607 1.617 1.00 91.44 85 ILE A N 1
ATOM 691 C CA . ILE A 1 85 ? -1.726 4.523 2.704 1.00 91.44 85 ILE A CA 1
ATOM 692 C C . ILE A 1 85 ? -2.880 5.477 3.042 1.00 91.44 85 ILE A C 1
ATOM 694 O O . ILE A 1 85 ? -3.212 5.672 4.210 1.00 91.44 85 ILE A O 1
ATOM 698 N N . LYS A 1 86 ? -3.538 6.024 2.017 1.00 85.56 86 LYS A N 1
ATOM 699 C CA . LYS A 1 86 ? -4.683 6.937 2.175 1.00 85.56 86 LYS A CA 1
ATOM 700 C C . LYS A 1 86 ? -5.967 6.239 2.639 1.00 85.56 86 LYS A C 1
ATOM 702 O O . LYS A 1 86 ? -6.895 6.898 3.098 1.00 85.56 86 LYS A O 1
ATOM 707 N N . CYS A 1 87 ? -6.055 4.918 2.502 1.00 85.12 87 CYS A N 1
ATOM 708 C CA . CYS A 1 87 ? -7.274 4.162 2.766 1.00 85.12 87 CYS A CA 1
ATOM 709 C C . CYS A 1 87 ? -7.424 3.791 4.247 1.00 85.12 87 CYS A C 1
ATOM 711 O O . CYS A 1 87 ? -6.474 3.347 4.893 1.00 85.12 87 CYS A O 1
ATOM 713 N N . ASP A 1 88 ? -8.652 3.864 4.754 1.00 86.81 88 ASP A N 1
ATOM 714 C CA . ASP A 1 88 ? -9.029 3.290 6.046 1.00 86.81 88 ASP A CA 1
ATOM 715 C C . ASP A 1 88 ? -9.225 1.770 5.924 1.00 86.81 88 ASP A C 1
ATOM 717 O O . ASP A 1 88 ? -9.487 1.264 4.831 1.00 86.81 88 ASP A O 1
ATOM 721 N N . ALA A 1 89 ? -9.135 1.056 7.050 1.00 90.94 89 ALA A N 1
ATOM 722 C CA . ALA A 1 89 ? -9.389 -0.380 7.284 1.00 90.94 89 ALA A CA 1
ATOM 723 C C . ALA A 1 89 ? -8.252 -1.040 8.067 1.00 90.94 89 ALA A C 1
ATOM 725 O O . ALA A 1 89 ? -8.426 -2.172 8.507 1.00 90.94 89 ALA A O 1
ATOM 726 N N . TRP A 1 90 ? -7.091 -0.400 8.213 1.00 96.25 90 TRP A N 1
ATOM 727 C CA . TRP A 1 90 ? -5.889 -1.012 8.780 1.00 96.25 90 TRP A CA 1
ATOM 728 C C . TRP A 1 90 ? -5.182 -0.084 9.765 1.00 96.25 90 TRP A C 1
ATOM 730 O O . TRP A 1 90 ? -5.186 1.134 9.606 1.00 96.25 90 TRP A O 1
ATOM 740 N N . LYS A 1 91 ? -4.556 -0.680 10.780 1.00 96.75 91 LYS A N 1
ATOM 741 C CA . LYS A 1 91 ? -3.718 0.006 11.769 1.00 96.75 91 LYS A CA 1
ATOM 742 C C . LYS A 1 91 ? -2.230 -0.075 11.430 1.00 96.75 91 LYS A C 1
ATOM 744 O O . LYS A 1 91 ? -1.532 0.927 11.545 1.00 96.75 91 LYS A O 1
ATOM 749 N N . GLU A 1 92 ? -1.763 -1.238 10.982 1.00 98.19 92 GLU A N 1
ATOM 750 C CA . GLU A 1 92 ? -0.457 -1.422 10.342 1.00 98.19 92 GLU A CA 1
ATOM 751 C C . GLU A 1 92 ? -0.646 -1.966 8.917 1.00 98.19 92 GLU A C 1
ATOM 753 O O . GLU A 1 92 ? -1.399 -2.918 8.706 1.00 98.19 92 GLU A O 1
ATOM 758 N N . LEU A 1 93 ? 0.020 -1.352 7.944 1.00 98.12 93 LEU A N 1
ATOM 759 C CA . LEU A 1 93 ? 0.102 -1.802 6.558 1.00 98.12 93 LEU A CA 1
ATOM 760 C C . LEU A 1 93 ? 1.548 -2.202 6.275 1.00 98.12 93 LEU A C 1
ATOM 762 O O . LEU A 1 93 ? 2.462 -1.418 6.513 1.00 98.12 93 LEU A O 1
ATOM 766 N N . VAL A 1 94 ? 1.742 -3.406 5.746 1.00 98.19 94 VAL A N 1
ATOM 767 C CA . VAL A 1 94 ? 3.030 -3.902 5.256 1.00 98.19 94 VAL A CA 1
ATOM 768 C C . VAL A 1 94 ? 2.877 -4.202 3.773 1.00 98.19 94 VAL A C 1
ATOM 770 O O . VAL A 1 94 ? 2.166 -5.135 3.411 1.00 98.19 94 VAL A O 1
ATOM 773 N N . TYR A 1 95 ? 3.521 -3.422 2.915 1.00 97.19 95 TYR A N 1
ATOM 774 C CA . TYR A 1 95 ? 3.575 -3.683 1.480 1.00 97.19 95 TYR A CA 1
ATOM 775 C C . TYR A 1 95 ? 4.922 -4.310 1.130 1.00 97.19 95 TYR A C 1
ATOM 777 O O . TYR A 1 95 ? 5.956 -3.778 1.526 1.00 97.19 95 TYR A O 1
ATOM 785 N N . ILE A 1 96 ? 4.920 -5.425 0.407 1.00 95.62 96 ILE A N 1
ATOM 786 C CA . ILE A 1 96 ? 6.122 -6.185 0.053 1.00 95.62 96 ILE A CA 1
ATOM 787 C C . ILE A 1 96 ? 6.271 -6.177 -1.464 1.00 95.62 96 ILE A C 1
ATOM 789 O O . ILE A 1 96 ? 5.393 -6.683 -2.164 1.00 95.62 96 ILE A O 1
ATOM 793 N N . THR A 1 97 ? 7.382 -5.638 -1.962 1.00 92.19 97 THR A N 1
ATOM 794 C CA . THR A 1 97 ? 7.756 -5.683 -3.380 1.00 92.19 97 THR A CA 1
ATOM 795 C C . THR A 1 97 ? 9.007 -6.551 -3.554 1.00 92.19 97 THR A C 1
ATOM 797 O O . THR A 1 97 ? 9.969 -6.384 -2.810 1.00 92.19 97 THR A O 1
ATOM 800 N N . PRO A 1 98 ? 9.050 -7.475 -4.528 1.00 89.50 98 PRO A N 1
ATOM 801 C CA . PRO A 1 98 ? 10.224 -8.320 -4.771 1.00 89.50 98 PRO A CA 1
ATOM 802 C C . PRO A 1 98 ? 11.496 -7.573 -5.183 1.00 89.50 98 PRO A C 1
ATOM 804 O O . PRO A 1 98 ? 12.588 -8.118 -5.068 1.00 89.50 98 PRO A O 1
ATOM 807 N N . ASN A 1 99 ? 11.366 -6.362 -5.723 1.00 86.38 99 ASN A N 1
ATOM 808 C CA . ASN A 1 99 ? 12.488 -5.549 -6.180 1.00 86.38 99 ASN A CA 1
ATOM 809 C C . ASN A 1 99 ? 12.159 -4.050 -6.111 1.00 86.38 99 ASN A C 1
ATOM 811 O O . ASN A 1 99 ? 11.050 -3.650 -5.747 1.00 86.38 99 ASN A O 1
ATOM 815 N N . THR A 1 100 ? 13.136 -3.222 -6.477 1.00 84.06 100 THR A N 1
ATOM 816 C CA . THR A 1 100 ? 13.080 -1.756 -6.438 1.00 84.06 100 THR A CA 1
ATOM 817 C C . THR A 1 100 ? 12.548 -1.113 -7.729 1.00 84.06 100 THR A C 1
ATOM 819 O O . THR A 1 100 ? 12.414 0.113 -7.771 1.00 84.06 100 THR A O 1
ATOM 822 N N . ASP A 1 101 ? 12.199 -1.894 -8.763 1.00 80.69 101 ASP A N 1
ATOM 823 C CA . ASP A 1 101 ? 11.849 -1.384 -10.105 1.00 80.69 101 ASP A CA 1
ATOM 824 C C . ASP A 1 101 ? 10.651 -0.419 -10.073 1.00 80.69 101 ASP A C 1
ATOM 826 O O . ASP A 1 101 ? 10.609 0.558 -10.825 1.00 80.69 101 ASP A O 1
ATOM 830 N N . PHE A 1 102 ? 9.704 -0.628 -9.150 1.00 81.38 102 PHE A N 1
ATOM 831 C CA . PHE A 1 102 ? 8.501 0.200 -9.018 1.00 81.38 102 PHE A CA 1
ATOM 832 C C . PHE A 1 102 ? 8.781 1.695 -8.770 1.00 81.38 102 PHE A C 1
ATOM 834 O O . PHE A 1 102 ? 7.924 2.550 -9.020 1.00 81.38 102 PHE A O 1
ATOM 841 N N . LEU A 1 103 ? 9.993 2.030 -8.320 1.00 76.94 103 LEU A N 1
ATOM 842 C CA . LEU A 1 103 ? 10.447 3.400 -8.071 1.00 76.94 103 LEU A CA 1
ATOM 843 C C . LEU A 1 103 ? 11.199 4.018 -9.260 1.00 76.94 103 LEU A C 1
ATOM 845 O O . LEU A 1 103 ? 11.354 5.238 -9.305 1.00 76.94 103 LEU A O 1
ATOM 849 N N . ALA A 1 104 ? 11.624 3.209 -10.233 1.00 66.38 104 ALA A N 1
ATOM 850 C CA . ALA A 1 104 ? 12.559 3.595 -11.293 1.00 66.38 104 ALA A CA 1
ATOM 851 C C . ALA 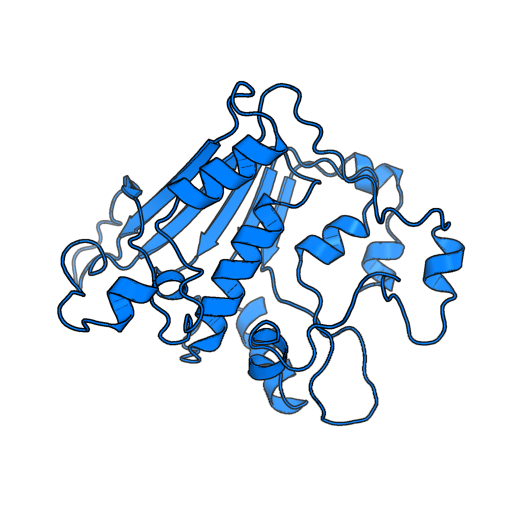A 1 104 ? 11.902 3.905 -12.654 1.00 66.38 104 ALA A C 1
ATOM 853 O O . ALA A 1 104 ? 12.595 4.157 -13.639 1.00 66.38 104 ALA A O 1
ATOM 854 N N . SER A 1 105 ? 10.570 3.872 -12.761 1.00 63.41 105 SER A N 1
ATOM 855 C CA . SER A 1 105 ? 9.928 3.908 -14.084 1.00 63.41 105 SER A CA 1
ATOM 856 C C . SER A 1 105 ? 10.144 5.216 -14.861 1.00 63.41 105 SER A C 1
ATOM 858 O O . SER A 1 105 ? 10.031 6.311 -14.322 1.00 63.41 105 SER A O 1
ATOM 860 N N . GLY A 1 106 ? 10.334 5.098 -16.178 1.00 55.12 106 GLY A N 1
ATOM 861 C CA . GLY A 1 106 ? 10.424 6.201 -17.151 1.00 55.12 106 GLY A CA 1
ATOM 862 C C . GLY A 1 106 ? 9.143 7.019 -17.358 1.00 55.12 106 GLY A C 1
ATOM 863 O O . GLY A 1 106 ? 9.169 8.069 -17.993 1.00 55.12 106 GLY A O 1
ATOM 864 N N . TYR A 1 107 ? 8.006 6.546 -16.844 1.00 56.38 107 TYR A N 1
ATOM 865 C CA . TYR A 1 107 ? 6.682 7.061 -17.211 1.00 56.38 107 TYR A CA 1
ATOM 866 C C . TYR A 1 107 ? 6.119 8.113 -16.239 1.00 56.38 107 TYR A C 1
ATOM 868 O O . TYR A 1 107 ? 4.974 8.545 -16.387 1.00 56.38 107 TYR A O 1
ATOM 876 N N . ASP A 1 108 ? 6.916 8.616 -15.291 1.00 60.16 108 ASP A N 1
ATOM 877 C CA . ASP A 1 108 ? 6.527 9.740 -14.420 1.00 60.16 108 ASP A CA 1
ATOM 878 C C . ASP A 1 108 ? 6.795 11.107 -15.064 1.00 60.16 108 ASP A C 1
ATOM 880 O O . ASP A 1 108 ? 7.431 11.997 -14.507 1.00 60.16 108 ASP A O 1
ATOM 884 N N . HIS A 1 109 ? 6.229 11.301 -16.251 1.00 56.09 109 HIS A N 1
ATOM 885 C CA . HIS A 1 109 ? 6.145 12.592 -16.943 1.00 56.09 109 HIS A CA 1
ATOM 886 C C . HIS A 1 109 ? 5.519 13.715 -16.085 1.00 56.09 109 HIS A C 1
ATOM 888 O O . HIS A 1 109 ? 5.698 14.891 -16.390 1.00 56.09 109 HIS A O 1
ATOM 894 N N . ARG A 1 110 ? 4.786 13.374 -15.012 1.00 56.59 110 ARG A N 1
ATOM 895 C CA . ARG A 1 110 ? 4.169 14.331 -14.074 1.00 56.59 110 ARG A CA 1
ATOM 896 C C . ARG A 1 110 ? 5.091 14.731 -12.928 1.00 56.59 110 ARG A C 1
ATOM 898 O O . ARG A 1 110 ? 4.719 15.628 -12.174 1.00 56.59 110 ARG A O 1
ATOM 905 N N . ARG A 1 111 ? 6.239 14.061 -12.780 1.00 63.91 111 ARG A N 1
ATOM 906 C CA . ARG A 1 111 ? 7.175 14.213 -11.658 1.00 63.91 111 ARG A CA 1
ATOM 907 C C . ARG A 1 111 ? 6.488 14.077 -10.291 1.00 63.91 111 ARG A C 1
ATOM 909 O O . ARG A 1 111 ? 6.843 14.770 -9.341 1.00 63.91 111 ARG A O 1
ATOM 916 N N . LYS A 1 112 ? 5.466 13.217 -10.206 1.00 62.66 112 LYS A N 1
ATOM 917 C CA . LYS A 1 112 ? 4.681 12.977 -8.983 1.00 62.66 112 LYS A CA 1
ATOM 918 C C . LYS A 1 112 ? 5.339 11.962 -8.052 1.00 62.66 112 LYS A C 1
ATOM 920 O O . LYS A 1 112 ? 5.006 11.936 -6.873 1.00 62.66 112 LYS A O 1
ATOM 925 N N . ARG A 1 113 ? 6.284 11.160 -8.549 1.00 66.19 113 ARG A N 1
ATOM 926 C CA . ARG A 1 113 ? 7.094 10.256 -7.730 1.00 66.19 113 ARG A CA 1
ATOM 927 C C . ARG A 1 113 ? 8.248 11.032 -7.119 1.00 66.19 113 ARG A C 1
ATOM 929 O O . ARG A 1 113 ? 9.300 11.233 -7.730 1.00 66.19 113 ARG A O 1
ATOM 936 N N . VAL A 1 114 ? 8.010 11.502 -5.905 1.00 68.94 114 VAL A N 1
ATOM 937 C CA . VAL A 1 114 ? 9.002 12.162 -5.050 1.00 68.94 114 VAL A CA 1
ATOM 938 C C . VAL A 1 114 ? 9.748 11.134 -4.189 1.00 68.94 114 VAL A C 1
ATOM 940 O O . VAL A 1 114 ? 9.407 9.949 -4.219 1.00 68.94 114 VAL A O 1
ATOM 943 N N . ALA A 1 115 ? 10.754 11.581 -3.433 1.00 73.50 115 ALA A N 1
ATOM 944 C CA . ALA A 1 115 ? 11.511 10.727 -2.517 1.00 73.50 115 ALA A CA 1
ATOM 945 C C . ALA A 1 115 ? 10.584 10.001 -1.522 1.00 73.50 115 ALA A C 1
ATOM 947 O O . ALA A 1 115 ? 9.602 10.579 -1.043 1.00 73.50 115 ALA A O 1
ATOM 948 N N . GLN A 1 116 ? 10.876 8.724 -1.270 1.00 82.62 116 GLN A N 1
ATOM 949 C CA . GLN A 1 116 ? 10.150 7.874 -0.322 1.00 82.62 116 GLN A CA 1
ATOM 950 C C . GLN A 1 116 ? 11.125 7.346 0.734 1.00 82.62 116 GLN A C 1
ATOM 952 O O . GLN A 1 116 ? 12.262 7.045 0.380 1.00 82.62 116 GLN A O 1
ATOM 957 N N . PRO A 1 117 ? 10.710 7.150 1.995 1.00 87.69 117 PRO A N 1
ATOM 958 C CA . PRO A 1 117 ? 9.329 7.168 2.4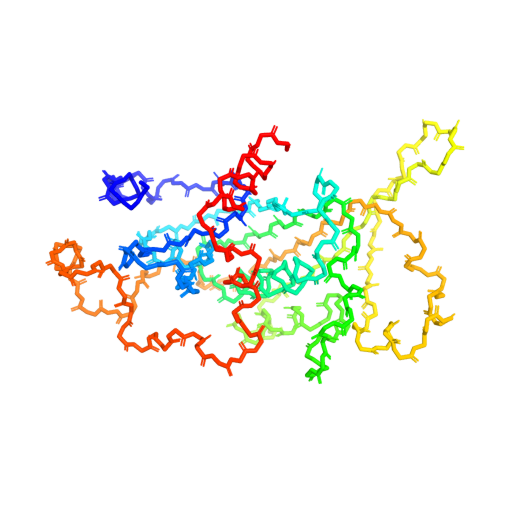81 1.00 87.69 117 PRO A CA 1
ATOM 959 C C . PRO A 1 117 ? 8.772 8.549 2.853 1.00 87.69 117 PRO A C 1
ATOM 961 O O . PRO A 1 117 ? 7.611 8.621 3.239 1.00 87.69 117 PRO A O 1
ATOM 964 N N . GLU A 1 118 ? 9.542 9.636 2.758 1.00 88.31 118 GLU A N 1
ATOM 965 C CA . GLU A 1 118 ? 9.199 10.935 3.364 1.00 88.31 118 GLU A CA 1
ATOM 966 C C . GLU A 1 118 ? 7.849 11.493 2.901 1.00 88.31 118 GLU A C 1
ATOM 968 O O . GLU A 1 118 ? 7.101 12.062 3.693 1.00 88.31 118 GLU A O 1
ATOM 973 N N . ASN A 1 119 ? 7.508 11.324 1.625 1.00 87.25 119 ASN A N 1
ATOM 974 C CA . ASN A 1 119 ? 6.228 11.795 1.109 1.00 87.25 119 ASN A CA 1
ATOM 975 C C . ASN A 1 119 ? 5.050 10.939 1.573 1.00 87.25 119 ASN A C 1
ATOM 977 O O . ASN A 1 119 ? 4.014 11.476 1.950 1.00 87.25 119 ASN A O 1
ATOM 981 N N . TRP A 1 120 ? 5.192 9.617 1.559 1.00 91.88 120 TRP A N 1
ATOM 982 C CA . TRP A 1 120 ? 4.181 8.719 2.112 1.00 91.88 120 TRP A CA 1
ATOM 983 C C . TRP A 1 120 ? 3.987 8.912 3.617 1.00 91.88 120 TRP A C 1
ATOM 985 O O . TRP A 1 120 ? 2.854 8.890 4.095 1.00 91.88 120 TRP A O 1
ATOM 995 N N . ASP A 1 121 ? 5.072 9.167 4.343 1.00 93.50 121 ASP A N 1
ATOM 996 C CA . ASP A 1 121 ? 5.059 9.522 5.758 1.00 93.50 121 ASP A CA 1
ATOM 997 C C . ASP A 1 121 ? 4.301 10.836 6.001 1.00 93.50 121 ASP A C 1
ATOM 999 O O . ASP A 1 121 ? 3.397 10.879 6.838 1.00 93.50 121 ASP A O 1
ATOM 1003 N N . ALA A 1 122 ? 4.590 11.877 5.213 1.00 90.88 122 ALA A N 1
ATOM 1004 C CA . ALA A 1 122 ? 3.873 13.149 5.271 1.00 90.88 122 ALA A CA 1
ATOM 1005 C C . ALA A 1 122 ? 2.377 12.994 4.947 1.00 90.88 122 ALA A C 1
ATOM 1007 O O . ALA A 1 122 ? 1.542 13.530 5.669 1.00 90.88 122 ALA A O 1
ATOM 1008 N N . LEU A 1 123 ? 2.024 12.215 3.917 1.00 89.38 123 LEU A N 1
ATOM 1009 C CA . LEU A 1 123 ? 0.628 11.938 3.554 1.00 89.38 123 LEU A CA 1
ATOM 1010 C C . LEU A 1 123 ? -0.140 11.261 4.696 1.00 89.38 123 LEU A C 1
ATOM 1012 O O . LEU A 1 123 ? -1.278 11.628 4.987 1.00 89.38 123 LEU A O 1
ATOM 1016 N N . LEU A 1 124 ? 0.478 10.279 5.358 1.00 93.19 124 LEU A N 1
ATOM 1017 C CA . LEU A 1 124 ? -0.149 9.586 6.479 1.00 93.19 124 LEU A CA 1
ATOM 1018 C C . LEU A 1 124 ? -0.303 10.505 7.700 1.00 93.19 124 LEU A C 1
ATOM 1020 O O . LEU A 1 124 ? -1.335 10.482 8.372 1.00 93.19 124 LEU A O 1
ATOM 1024 N N . LYS A 1 125 ? 0.703 11.338 7.980 1.00 94.38 125 LYS A N 1
ATOM 1025 C CA . LYS A 1 125 ? 0.665 12.324 9.070 1.00 94.38 125 LYS A CA 1
ATOM 1026 C C . LYS A 1 125 ? -0.334 13.444 8.822 1.00 94.38 125 LYS A C 1
ATOM 1028 O O . LYS A 1 125 ? -0.968 13.886 9.776 1.00 94.38 125 LYS A O 1
ATOM 1033 N N . GLU A 1 126 ? -0.525 13.869 7.579 1.00 90.88 126 GLU A N 1
ATOM 1034 C CA . GLU A 1 126 ? -1.583 14.811 7.215 1.00 90.88 126 GLU A CA 1
ATOM 1035 C C . GLU A 1 126 ? -2.964 14.221 7.543 1.00 90.88 126 GLU A C 1
ATOM 1037 O O . GLU A 1 126 ? -3.803 14.905 8.132 1.00 90.88 126 GLU A O 1
ATOM 1042 N N . GLN A 1 127 ? -3.171 12.933 7.242 1.00 86.69 127 GLN A N 1
ATOM 1043 C CA . GLN A 1 127 ? -4.427 12.229 7.513 1.00 86.69 127 GLN A CA 1
ATOM 1044 C C . GLN A 1 127 ? -4.679 12.002 9.014 1.00 86.69 127 GLN A C 1
ATOM 1046 O O . GLN A 1 127 ? -5.763 12.302 9.516 1.00 86.69 127 GLN A O 1
ATOM 1051 N N . ASP A 1 128 ? -3.694 11.477 9.743 1.00 90.56 128 ASP A N 1
ATOM 1052 C CA . ASP A 1 128 ? -3.850 11.089 11.152 1.00 90.56 128 ASP A CA 1
ATOM 1053 C C . ASP A 1 128 ? -3.571 12.250 12.129 1.00 90.56 128 ASP A C 1
ATOM 1055 O O . ASP A 1 128 ? -3.866 12.171 13.327 1.00 90.56 128 ASP A O 1
ATOM 1059 N N . GLY A 1 129 ? -2.987 13.335 11.622 1.00 90.88 129 GLY A N 1
ATOM 1060 C CA . GLY A 1 129 ? -2.484 14.487 12.359 1.00 90.88 129 GLY A CA 1
ATOM 1061 C C . GLY A 1 129 ? -0.996 14.364 12.712 1.00 90.88 129 GLY A C 1
ATOM 1062 O O . GLY A 1 129 ? -0.546 13.358 13.258 1.00 90.88 129 GLY A O 1
ATOM 1063 N N . GLU A 1 130 ? -0.237 15.444 12.511 1.00 90.19 130 GLU A N 1
ATOM 1064 C CA . GLU A 1 130 ? 1.228 15.516 12.695 1.00 90.19 130 GLU A CA 1
ATOM 1065 C C . GLU A 1 130 ? 1.747 15.013 14.053 1.00 90.19 130 GLU A C 1
ATOM 1067 O O . GLU A 1 130 ? 2.846 14.478 14.177 1.00 90.19 130 GLU A O 1
ATOM 1072 N N . LYS A 1 131 ? 0.952 15.179 15.115 1.00 91.25 131 LYS A N 1
ATOM 1073 C CA . LYS A 1 131 ? 1.325 14.797 16.490 1.00 91.25 131 LYS A CA 1
ATOM 1074 C C . LYS A 1 131 ? 0.821 13.412 16.897 1.00 91.25 131 LYS A C 1
ATOM 1076 O O . LYS A 1 131 ? 0.976 13.024 18.055 1.00 91.25 131 LYS A O 1
ATOM 1081 N N . SER A 1 132 ? 0.185 12.687 15.982 1.00 91.69 132 SER A N 1
ATOM 1082 C CA . SER A 1 132 ? -0.403 11.373 16.251 1.00 91.69 132 SER A CA 1
ATOM 1083 C C . SER A 1 132 ? 0.662 10.289 16.450 1.00 91.69 132 SER A C 1
ATOM 1085 O O . SER A 1 132 ? 0.410 9.298 17.138 1.00 91.69 132 SER A O 1
ATOM 1087 N N . GLY A 1 133 ? 1.864 10.497 15.904 1.00 94.25 133 GLY A N 1
ATOM 1088 C CA . GLY A 1 133 ? 2.918 9.487 15.851 1.00 94.25 133 GLY A CA 1
ATOM 1089 C C . GLY A 1 133 ? 2.715 8.465 14.734 1.00 94.25 133 GLY A C 1
ATOM 1090 O O . GLY A 1 133 ? 3.276 7.379 14.832 1.00 94.25 133 GLY A O 1
ATOM 1091 N N . ALA A 1 134 ? 1.896 8.783 13.725 1.00 96.50 134 ALA A N 1
ATOM 1092 C CA . ALA A 1 134 ? 1.853 8.017 12.488 1.00 96.50 134 ALA A CA 1
ATOM 1093 C C . ALA A 1 134 ? 3.222 8.047 11.795 1.00 96.50 134 ALA A C 1
ATOM 1095 O O . ALA A 1 134 ? 3.935 9.052 11.879 1.00 96.50 134 ALA A O 1
ATOM 1096 N N . GLU A 1 135 ? 3.589 6.949 11.142 1.00 97.19 135 GLU A N 1
ATOM 1097 C CA . GLU A 1 135 ? 4.880 6.825 10.467 1.00 97.19 135 GLU A CA 1
ATOM 1098 C C . GLU A 1 135 ? 4.807 5.915 9.241 1.00 97.19 135 GLU A C 1
ATOM 1100 O O . GLU A 1 135 ? 4.057 4.933 9.230 1.00 97.19 135 GLU A O 1
ATOM 1105 N N . VAL A 1 136 ? 5.632 6.211 8.237 1.00 97.38 136 VAL A N 1
ATOM 1106 C CA . VAL A 1 136 ? 5.947 5.289 7.139 1.00 97.38 136 VAL A CA 1
ATOM 1107 C C . VAL A 1 136 ? 7.452 5.058 7.091 1.00 97.38 136 VAL A C 1
ATOM 1109 O O . VAL A 1 136 ? 8.246 5.995 7.091 1.00 97.38 136 VAL A O 1
ATOM 1112 N N . GLN A 1 137 ? 7.848 3.790 7.046 1.00 96.56 137 GLN A N 1
ATOM 1113 C CA . GLN A 1 137 ? 9.239 3.359 6.965 1.00 96.56 137 GLN A CA 1
ATOM 1114 C C . GLN A 1 137 ? 9.424 2.411 5.787 1.00 96.56 137 GLN A C 1
ATOM 1116 O O . GLN A 1 137 ? 8.528 1.640 5.446 1.00 96.56 137 GLN A O 1
ATOM 1121 N N . MET A 1 138 ? 10.612 2.439 5.193 1.00 93.75 138 MET A N 1
ATOM 1122 C CA . MET A 1 138 ? 11.005 1.522 4.133 1.00 93.75 138 MET A CA 1
ATOM 1123 C C . MET A 1 138 ? 12.239 0.735 4.552 1.00 93.75 138 MET A C 1
ATOM 1125 O O . MET A 1 138 ? 13.159 1.257 5.185 1.00 93.75 138 MET A O 1
ATOM 1129 N N . TRP A 1 139 ? 12.231 -0.539 4.192 1.00 93.31 139 TRP A N 1
ATOM 1130 C CA . TRP A 1 139 ? 13.277 -1.500 4.488 1.00 93.31 139 TRP A CA 1
ATOM 1131 C C . TRP A 1 139 ? 13.609 -2.260 3.215 1.00 93.31 139 TRP A C 1
ATOM 1133 O O . TRP A 1 139 ? 12.718 -2.524 2.414 1.00 93.31 139 TRP A O 1
ATOM 1143 N N . ILE A 1 140 ? 14.873 -2.622 3.035 1.00 90.38 140 ILE A N 1
ATOM 1144 C CA . ILE A 1 140 ? 15.312 -3.446 1.911 1.00 90.38 140 ILE A CA 1
ATOM 1145 C C . ILE A 1 140 ? 16.108 -4.643 2.412 1.00 90.38 140 ILE A C 1
ATOM 1147 O O . ILE A 1 140 ? 16.954 -4.506 3.301 1.00 90.38 140 ILE A O 1
ATOM 1151 N N . THR A 1 141 ? 15.842 -5.800 1.818 1.00 90.94 141 THR A N 1
ATOM 1152 C CA . THR A 1 141 ? 16.612 -7.037 1.959 1.00 90.94 141 THR A CA 1
ATOM 1153 C C . THR A 1 141 ? 17.377 -7.240 0.651 1.00 90.94 141 THR A C 1
ATOM 1155 O O . THR A 1 141 ? 16.774 -7.673 -0.329 1.00 90.94 141 THR A O 1
ATOM 1158 N N . PRO A 1 142 ? 18.671 -6.877 0.588 1.00 87.38 142 PRO A N 1
ATOM 1159 C CA . PRO A 1 142 ? 19.439 -6.938 -0.650 1.00 87.38 142 PRO A CA 1
ATOM 1160 C C . PRO A 1 142 ? 19.536 -8.349 -1.232 1.00 87.38 142 PRO A C 1
ATOM 1162 O O . PRO A 1 142 ? 19.755 -9.310 -0.489 1.00 87.38 142 PRO A O 1
ATOM 1165 N N . ASP A 1 143 ? 19.481 -8.447 -2.559 1.00 82.44 143 ASP A N 1
ATOM 1166 C CA . ASP A 1 143 ? 19.782 -9.677 -3.283 1.00 82.44 143 ASP A CA 1
ATOM 1167 C C . ASP A 1 143 ? 21.206 -10.138 -2.950 1.00 82.44 143 ASP A C 1
ATOM 1169 O O . ASP A 1 143 ? 22.166 -9.356 -2.956 1.00 82.44 143 ASP A O 1
ATOM 1173 N N . SER A 1 144 ? 21.373 -11.434 -2.694 1.00 68.19 144 SER A N 1
ATOM 1174 C CA . SER A 1 144 ? 22.693 -12.046 -2.569 1.00 68.19 144 SER A CA 1
ATOM 1175 C C . SER A 1 144 ? 23.389 -11.985 -3.931 1.00 68.19 144 SER A C 1
ATOM 1177 O O . SER A 1 144 ? 23.118 -12.803 -4.810 1.00 68.19 144 SER A O 1
ATOM 1179 N N . GLY A 1 145 ? 24.275 -11.008 -4.141 1.00 55.91 145 GLY A N 1
ATOM 1180 C CA . GLY A 1 145 ? 25.069 -10.915 -5.368 1.00 55.91 145 GLY A CA 1
ATOM 1181 C C . GLY A 1 145 ? 25.730 -12.259 -5.713 1.00 55.91 145 GLY A C 1
ATOM 1182 O O . GLY A 1 145 ? 26.213 -12.959 -4.823 1.00 55.91 145 GLY A O 1
ATOM 1183 N N . ASN A 1 146 ? 25.702 -12.626 -7.002 1.00 46.19 146 ASN A N 1
ATOM 1184 C CA . ASN A 1 146 ? 26.188 -13.886 -7.586 1.00 46.19 146 ASN A CA 1
ATOM 1185 C C . ASN A 1 146 ? 27.230 -14.649 -6.733 1.00 46.19 146 ASN A C 1
ATOM 1187 O O . ASN A 1 146 ? 28.431 -14.405 -6.843 1.00 46.19 146 ASN A O 1
ATOM 1191 N N . GLY A 1 147 ? 26.773 -15.643 -5.960 1.00 44.47 147 GLY A N 1
ATOM 1192 C CA . GLY A 1 147 ? 27.612 -16.764 -5.516 1.00 44.47 147 GLY A CA 1
ATOM 1193 C C . GLY A 1 147 ? 27.926 -16.902 -4.023 1.00 44.47 147 GLY A C 1
ATOM 1194 O O . GLY A 1 147 ? 28.551 -17.898 -3.663 1.00 44.47 147 GLY A O 1
ATOM 1195 N N . SER A 1 148 ? 27.484 -16.009 -3.135 1.00 41.12 148 SER A N 1
ATOM 1196 C CA . SER A 1 148 ? 27.601 -16.243 -1.684 1.00 41.12 148 SER A CA 1
ATOM 1197 C C . SER A 1 148 ? 26.242 -16.184 -1.000 1.00 41.12 148 SER A C 1
ATOM 1199 O O . SER A 1 148 ? 25.625 -15.126 -0.929 1.00 41.12 148 SER A O 1
ATOM 1201 N N . ALA A 1 149 ? 25.798 -17.334 -0.488 1.00 42.69 149 ALA A N 1
ATOM 1202 C CA . ALA A 1 149 ? 24.559 -17.532 0.259 1.00 42.69 149 ALA A CA 1
ATOM 1203 C C . ALA A 1 149 ? 24.606 -16.880 1.656 1.00 42.69 149 ALA A C 1
ATOM 1205 O O . ALA A 1 149 ? 24.575 -17.557 2.682 1.00 42.69 149 ALA A O 1
ATOM 1206 N N . GLN A 1 150 ? 24.712 -15.555 1.694 1.00 47.50 150 GLN A N 1
ATOM 1207 C CA . GLN A 1 150 ? 24.233 -14.762 2.816 1.00 47.50 150 GLN A CA 1
ATOM 1208 C C . GLN A 1 150 ? 23.112 -13.883 2.273 1.00 47.50 150 GLN A C 1
ATOM 1210 O O . GLN A 1 150 ? 23.345 -13.005 1.440 1.00 47.50 150 GLN A O 1
ATOM 1215 N N . GLU A 1 151 ? 21.882 -14.172 2.697 1.00 55.53 151 GLU A N 1
ATOM 1216 C CA . GLU A 1 151 ? 20.770 -13.231 2.570 1.00 55.53 151 GLU A CA 1
ATOM 1217 C C . GLU A 1 151 ? 21.231 -11.901 3.178 1.00 55.53 151 GLU A C 1
ATOM 1219 O O . GLU A 1 151 ? 21.746 -11.868 4.303 1.00 55.53 151 GLU A O 1
ATOM 1224 N N . GLY A 1 152 ? 21.140 -10.814 2.409 1.00 65.62 152 GLY A N 1
ATOM 1225 C CA . GLY A 1 152 ? 21.490 -9.498 2.919 1.00 65.62 152 GLY A CA 1
ATOM 1226 C C . GLY A 1 152 ? 20.578 -9.165 4.096 1.00 65.62 152 GLY A C 1
ATOM 1227 O O . GLY A 1 152 ? 19.363 -9.261 3.976 1.00 65.62 152 GLY A O 1
ATOM 1228 N N . ALA A 1 153 ? 21.142 -8.785 5.243 1.00 81.81 153 ALA A N 1
ATOM 1229 C CA . ALA A 1 153 ? 20.329 -8.398 6.391 1.00 81.81 153 ALA A CA 1
ATOM 1230 C C . ALA A 1 153 ? 19.418 -7.215 6.023 1.00 81.81 153 ALA A C 1
ATOM 1232 O O . ALA A 1 153 ? 19.890 -6.212 5.477 1.00 81.81 153 ALA A O 1
ATOM 1233 N N . THR A 1 154 ? 18.127 -7.330 6.347 1.00 87.75 154 THR A N 1
ATOM 1234 C CA . THR A 1 154 ? 17.146 -6.264 6.137 1.00 87.75 154 THR A CA 1
ATOM 1235 C C . THR A 1 154 ? 17.602 -4.982 6.832 1.00 87.75 154 THR A C 1
ATOM 1237 O O . THR A 1 154 ? 17.933 -4.993 8.022 1.00 87.75 154 THR A O 1
ATOM 1240 N N . ARG A 1 155 ? 17.621 -3.867 6.098 1.00 89.00 155 ARG A N 1
ATOM 1241 C CA . ARG A 1 155 ? 18.100 -2.567 6.592 1.00 89.00 155 ARG A CA 1
ATOM 1242 C C . ARG A 1 155 ? 17.163 -1.423 6.198 1.00 89.00 155 ARG A C 1
ATOM 1244 O O . ARG A 1 155 ? 16.494 -1.548 5.172 1.00 89.00 155 ARG A O 1
ATOM 1251 N N . PRO A 1 156 ? 17.115 -0.320 6.972 1.00 91.56 156 PRO A N 1
ATOM 1252 C CA . PRO A 1 156 ? 16.368 0.871 6.583 1.00 91.56 156 PRO A CA 1
ATOM 1253 C C . PRO A 1 156 ? 16.822 1.376 5.215 1.00 91.56 156 PRO A C 1
ATOM 1255 O O . PRO A 1 156 ? 18.015 1.333 4.901 1.00 91.56 156 PRO A O 1
ATOM 1258 N N . TRP A 1 157 ? 15.877 1.859 4.418 1.00 87.88 157 TRP A N 1
ATOM 1259 C CA . TRP A 1 157 ? 16.131 2.313 3.058 1.00 87.88 157 TRP A CA 1
ATOM 1260 C C . TRP A 1 157 ? 15.233 3.492 2.691 1.00 87.88 157 TRP A C 1
ATOM 1262 O O . TRP A 1 157 ? 14.113 3.598 3.183 1.00 87.88 157 TRP A O 1
ATOM 1272 N N . ALA A 1 158 ? 15.729 4.368 1.822 1.00 84.88 158 ALA A N 1
ATOM 1273 C CA . ALA A 1 158 ? 14.981 5.479 1.252 1.00 84.88 158 ALA A CA 1
ATOM 1274 C C . ALA A 1 158 ? 15.274 5.558 -0.250 1.00 84.88 158 ALA A C 1
ATOM 1276 O O . ALA A 1 158 ? 16.411 5.381 -0.693 1.00 84.88 158 ALA A O 1
ATOM 1277 N N . ALA A 1 159 ? 14.233 5.807 -1.032 1.00 78.56 159 ALA A N 1
ATOM 1278 C CA . ALA A 1 159 ? 14.273 5.907 -2.475 1.00 78.56 159 ALA A CA 1
ATOM 1279 C C . ALA A 1 159 ? 14.401 7.364 -2.928 1.00 78.56 159 ALA A C 1
ATOM 1281 O O . ALA A 1 159 ? 13.733 8.261 -2.410 1.00 78.56 159 ALA A O 1
ATOM 1282 N N . GLN A 1 160 ? 15.211 7.586 -3.962 1.00 70.81 160 GLN A N 1
ATOM 1283 C CA . GLN A 1 160 ? 15.290 8.876 -4.642 1.00 70.81 160 GLN A CA 1
ATOM 1284 C C . GLN A 1 160 ? 14.017 9.155 -5.466 1.00 70.81 160 GLN A C 1
ATOM 1286 O O . GLN A 1 160 ? 13.295 8.220 -5.827 1.00 70.81 160 GLN A O 1
ATOM 1291 N N . PRO A 1 161 ? 13.725 10.428 -5.796 1.00 67.88 161 PRO A N 1
ATOM 1292 C CA . PRO A 1 161 ? 12.603 10.775 -6.664 1.00 67.88 161 PRO A CA 1
ATOM 1293 C C . PRO A 1 161 ? 12.707 10.111 -8.041 1.00 67.88 161 PRO A C 1
ATOM 1295 O O . PRO A 1 161 ? 13.737 10.211 -8.708 1.00 67.88 161 PRO A O 1
ATOM 1298 N N . GLY A 1 162 ? 11.611 9.513 -8.514 1.00 59.81 162 GLY A N 1
ATOM 1299 C CA . GLY A 1 162 ? 11.601 8.753 -9.767 1.00 59.81 162 GLY A CA 1
ATOM 1300 C C . GLY A 1 162 ? 12.010 9.584 -10.987 1.00 59.81 162 GLY A C 1
ATOM 1301 O O . GLY A 1 162 ? 12.716 9.089 -11.851 1.00 59.81 162 GLY A O 1
ATOM 1302 N N . HIS A 1 163 ? 11.651 10.870 -11.049 1.00 60.16 163 HIS A N 1
ATOM 1303 C CA . HIS A 1 163 ? 12.012 11.741 -12.177 1.00 60.16 163 HIS A CA 1
ATOM 1304 C C . HIS A 1 163 ? 13.519 12.032 -12.299 1.00 60.16 163 HIS A C 1
ATOM 1306 O O . HIS A 1 163 ? 14.006 12.236 -13.407 1.00 60.16 163 HIS A O 1
ATOM 1312 N N . VAL A 1 164 ? 14.262 12.011 -11.188 1.00 60.09 164 VAL A N 1
ATOM 1313 C CA . VAL A 1 164 ? 15.724 12.204 -11.188 1.00 60.09 164 VAL A CA 1
ATOM 1314 C C . VAL A 1 164 ? 16.428 10.972 -11.763 1.00 60.09 164 VAL A C 1
ATOM 1316 O O . VAL A 1 164 ? 17.396 11.111 -12.503 1.00 60.09 164 VAL A O 1
ATOM 1319 N N . VAL A 1 165 ? 15.893 9.778 -11.489 1.00 55.84 165 VAL A N 1
ATOM 1320 C CA . VAL A 1 165 ? 16.417 8.490 -11.985 1.00 55.84 165 VAL A CA 1
ATOM 1321 C C . VAL A 1 165 ? 16.289 8.367 -13.513 1.00 55.84 165 VAL A C 1
ATOM 1323 O O . VAL A 1 165 ? 17.108 7.722 -14.159 1.00 55.84 165 VAL A O 1
ATOM 1326 N N . ILE A 1 166 ? 15.278 9.005 -14.113 1.00 56.91 166 ILE A N 1
ATOM 1327 C CA . ILE A 1 166 ? 15.010 8.945 -15.561 1.00 56.91 166 ILE A CA 1
ATOM 1328 C C . ILE A 1 166 ? 15.899 9.914 -16.349 1.00 56.91 166 ILE A C 1
ATOM 1330 O O . ILE A 1 166 ? 16.361 9.581 -17.440 1.00 56.91 166 ILE A O 1
ATOM 1334 N N . GLU A 1 167 ? 16.080 11.136 -15.837 1.00 53.12 167 GLU A N 1
ATOM 1335 C CA . GLU A 1 167 ? 16.733 12.235 -16.566 1.00 53.12 167 GLU A CA 1
ATOM 1336 C C . GLU A 1 167 ? 18.247 12.059 -16.692 1.00 53.12 167 GLU A C 1
ATOM 1338 O O . GLU A 1 167 ? 18.855 12.591 -17.621 1.00 53.12 167 GLU A O 1
ATOM 1343 N N . ASP A 1 168 ? 18.843 11.259 -15.817 1.00 52.12 168 ASP A N 1
ATOM 1344 C CA . ASP A 1 168 ? 20.235 10.876 -15.922 1.00 52.12 168 ASP A CA 1
ATOM 1345 C C . ASP A 1 168 ? 20.368 9.371 -15.677 1.00 52.12 168 ASP A C 1
ATOM 1347 O O . ASP A 1 168 ? 20.445 8.894 -14.546 1.00 52.12 168 ASP A O 1
ATOM 1351 N N . MET A 1 169 ? 20.434 8.611 -16.774 1.00 45.66 169 MET A N 1
ATOM 1352 C CA . MET A 1 169 ? 20.670 7.163 -16.734 1.00 45.66 169 MET A CA 1
ATOM 1353 C C . MET A 1 169 ? 22.030 6.795 -16.103 1.00 45.66 169 MET A C 1
ATOM 1355 O O . MET A 1 169 ? 22.260 5.623 -15.814 1.00 45.66 169 MET A O 1
ATOM 1359 N N . SER A 1 170 ? 22.932 7.770 -15.899 1.00 40.97 170 SER A N 1
ATOM 1360 C CA . SER A 1 170 ? 24.197 7.632 -15.164 1.00 40.97 170 SER A CA 1
ATOM 1361 C C . SER A 1 170 ? 24.118 8.098 -13.698 1.00 40.97 170 SER A C 1
ATOM 1363 O O . SER A 1 170 ? 24.984 7.721 -12.910 1.00 40.97 170 SER A O 1
ATOM 1365 N N . LEU A 1 171 ? 23.042 8.798 -13.291 1.00 41.38 171 LEU A N 1
ATOM 1366 C CA . LEU A 1 171 ? 22.612 8.941 -11.885 1.00 41.38 171 LEU A CA 1
ATOM 1367 C C . LEU A 1 171 ? 21.923 7.678 -11.354 1.00 41.38 171 LEU A C 1
ATOM 1369 O O . LEU A 1 171 ? 21.394 7.691 -10.241 1.00 41.38 171 LEU A O 1
ATOM 1373 N N . ALA A 1 172 ? 22.018 6.559 -12.076 1.00 43.62 172 ALA A N 1
ATOM 1374 C CA . ALA A 1 172 ? 21.954 5.216 -11.504 1.00 43.62 172 ALA A CA 1
ATOM 1375 C C . ALA A 1 172 ? 23.148 4.975 -10.548 1.00 43.62 172 ALA A C 1
ATOM 1377 O O . ALA A 1 172 ? 23.959 4.075 -10.733 1.00 43.62 172 ALA A O 1
ATOM 1378 N N . ALA A 1 173 ? 23.296 5.850 -9.558 1.00 38.28 173 ALA A N 1
ATOM 1379 C CA . ALA A 1 173 ? 24.383 5.926 -8.599 1.00 38.28 173 ALA A CA 1
ATOM 1380 C C . ALA A 1 173 ? 23.821 5.635 -7.179 1.00 38.28 173 ALA A C 1
ATOM 1382 O O . ALA A 1 173 ? 22.618 5.455 -6.984 1.00 38.28 173 ALA A O 1
ATOM 1383 N N . PRO A 1 174 ? 24.647 5.529 -6.133 1.00 33.16 174 PRO A N 1
ATOM 1384 C CA . PRO A 1 174 ? 25.192 4.250 -5.677 1.00 33.16 174 PRO A CA 1
ATOM 1385 C C . PRO A 1 174 ? 24.381 3.559 -4.560 1.00 33.16 174 PRO A C 1
ATOM 1387 O O . PRO A 1 174 ? 24.969 2.844 -3.756 1.00 33.16 174 PRO A O 1
ATOM 1390 N N . ASP A 1 175 ? 23.056 3.747 -4.496 1.00 41.16 175 ASP A N 1
ATOM 1391 C CA . ASP A 1 175 ? 22.179 3.027 -3.539 1.00 41.16 175 ASP A CA 1
ATOM 1392 C C . ASP A 1 175 ? 20.926 2.381 -4.176 1.00 41.16 175 ASP A C 1
ATOM 1394 O O . ASP A 1 175 ? 20.203 1.654 -3.494 1.00 41.16 175 ASP A O 1
ATOM 1398 N N . GLN A 1 176 ? 20.680 2.571 -5.484 1.00 50.84 176 GLN A N 1
ATOM 1399 C CA . GLN A 1 176 ? 19.696 1.790 -6.266 1.00 50.84 176 GLN A CA 1
ATOM 1400 C C . GLN A 1 176 ? 20.320 0.710 -7.170 1.00 50.84 176 GLN A C 1
ATOM 1402 O O . GLN A 1 176 ? 19.589 -0.059 -7.790 1.00 50.84 176 GLN A O 1
ATOM 1407 N N . ASP A 1 177 ? 21.650 0.542 -7.145 1.00 53.47 177 ASP A N 1
ATOM 1408 C CA . ASP A 1 177 ? 22.279 -0.749 -7.497 1.00 53.47 177 ASP A CA 1
ATOM 1409 C C . ASP A 1 177 ? 21.820 -1.868 -6.551 1.00 53.47 177 ASP A C 1
ATOM 1411 O O . ASP A 1 177 ? 21.888 -3.058 -6.870 1.00 53.47 177 ASP A O 1
ATOM 1415 N N . LEU A 1 178 ? 21.348 -1.475 -5.366 1.00 65.88 178 LEU A N 1
ATOM 1416 C CA . LEU A 1 178 ? 20.787 -2.357 -4.369 1.00 65.88 178 LEU A CA 1
ATOM 1417 C C . LEU A 1 178 ? 19.421 -2.861 -4.833 1.00 65.88 178 LEU A C 1
ATOM 1419 O O . LEU A 1 178 ? 18.376 -2.269 -4.564 1.00 65.88 178 LEU A O 1
ATOM 1423 N N . ARG A 1 179 ? 19.452 -3.975 -5.552 1.00 77.25 179 ARG A N 1
ATOM 1424 C CA . ARG A 1 179 ? 18.274 -4.793 -5.819 1.00 77.25 179 ARG A CA 1
ATOM 1425 C C . ARG A 1 179 ? 17.982 -5.657 -4.609 1.00 77.25 179 ARG A C 1
ATOM 1427 O O . ARG A 1 179 ? 18.893 -6.017 -3.861 1.00 77.25 179 ARG A O 1
ATOM 1434 N N . GLY A 1 180 ? 16.712 -5.948 -4.407 1.00 84.38 180 GLY A N 1
ATOM 1435 C CA . GLY A 1 180 ? 16.261 -6.754 -3.293 1.00 84.38 180 GLY A CA 1
ATOM 1436 C C . GLY A 1 180 ? 14.813 -6.478 -2.951 1.00 84.38 180 GLY A C 1
ATOM 1437 O O . GLY A 1 180 ? 14.223 -5.501 -3.417 1.00 84.38 180 GLY A O 1
ATOM 1438 N N . GLU A 1 181 ? 14.263 -7.335 -2.104 1.00 91.31 181 GLU A N 1
ATOM 1439 C CA . GLU A 1 181 ? 12.900 -7.190 -1.616 1.00 91.31 181 GLU A CA 1
ATOM 1440 C C . GLU A 1 181 ? 12.778 -5.908 -0.786 1.00 91.31 181 GLU A C 1
ATOM 1442 O O . GLU A 1 181 ? 13.563 -5.678 0.138 1.00 91.31 181 GLU A O 1
ATOM 1447 N N . VAL A 1 182 ? 11.780 -5.082 -1.095 1.00 91.94 182 VAL A N 1
ATOM 1448 C CA . VAL A 1 182 ? 11.451 -3.879 -0.333 1.00 91.94 182 VAL A CA 1
ATOM 1449 C C . VAL A 1 182 ? 10.203 -4.137 0.496 1.00 91.94 182 VAL A C 1
ATOM 1451 O O . VAL A 1 182 ? 9.187 -4.619 -0.001 1.00 91.94 182 VAL A O 1
ATOM 1454 N N . GLN A 1 183 ? 10.262 -3.752 1.766 1.00 95.31 183 GLN A N 1
ATOM 1455 C CA . GLN A 1 183 ? 9.118 -3.736 2.665 1.00 95.31 183 GLN A CA 1
ATOM 1456 C C . GLN A 1 183 ? 8.807 -2.296 3.067 1.00 95.31 183 GLN A C 1
ATOM 1458 O O . GLN A 1 183 ? 9.643 -1.601 3.647 1.00 95.31 183 GLN A O 1
ATOM 1463 N N . ILE A 1 184 ? 7.590 -1.849 2.770 1.00 96.81 184 ILE A N 1
ATOM 1464 C CA . ILE A 1 184 ? 7.052 -0.564 3.211 1.00 96.81 184 ILE A CA 1
ATOM 1465 C C . ILE A 1 184 ? 6.126 -0.826 4.392 1.00 96.81 184 ILE A C 1
ATOM 1467 O O . ILE A 1 184 ? 5.138 -1.543 4.256 1.00 96.81 184 ILE A O 1
ATOM 1471 N N . VAL A 1 185 ? 6.435 -0.243 5.546 1.00 98.00 185 VAL A N 1
ATOM 1472 C CA . VAL A 1 185 ? 5.652 -0.391 6.774 1.00 98.00 185 VAL A CA 1
ATOM 1473 C C . VAL A 1 185 ? 5.050 0.957 7.137 1.00 98.00 185 VAL A C 1
ATOM 1475 O O . VAL A 1 185 ? 5.773 1.887 7.487 1.00 98.00 185 VAL A O 1
ATOM 1478 N N . ALA A 1 186 ? 3.726 1.056 7.070 1.00 97.88 186 ALA A N 1
ATOM 1479 C CA . ALA A 1 186 ? 2.962 2.224 7.480 1.00 97.88 186 ALA A CA 1
ATOM 1480 C C . ALA A 1 186 ? 2.182 1.917 8.763 1.00 97.88 186 ALA A C 1
ATOM 1482 O O . ALA A 1 186 ? 1.531 0.875 8.874 1.00 97.88 186 ALA A O 1
ATOM 1483 N N . ARG A 1 187 ? 2.227 2.825 9.740 1.00 98.00 187 ARG A N 1
ATOM 1484 C CA . ARG A 1 187 ? 1.525 2.692 11.022 1.00 98.00 187 ARG A CA 1
ATOM 1485 C C . ARG A 1 187 ? 0.670 3.909 11.298 1.00 98.00 187 ARG A C 1
ATOM 1487 O O . ARG A 1 187 ? 1.164 5.035 11.313 1.00 98.00 187 ARG A O 1
ATOM 1494 N N . ARG A 1 188 ? -0.603 3.654 11.591 1.00 95.88 188 ARG A N 1
ATOM 1495 C CA . ARG A 1 188 ? -1.551 4.675 12.026 1.00 95.88 188 ARG A CA 1
ATOM 1496 C C . ARG A 1 188 ? -1.132 5.286 13.360 1.00 95.88 188 ARG A C 1
ATOM 1498 O O . ARG A 1 188 ? -0.628 4.606 14.260 1.00 95.88 188 ARG A O 1
ATOM 1505 N N . GLY A 1 189 ? -1.405 6.573 13.503 1.00 92.88 189 GLY A N 1
ATOM 1506 C CA . GLY A 1 189 ? -1.136 7.337 14.706 1.00 92.88 189 GLY A CA 1
ATOM 1507 C C . GLY A 1 189 ? -2.019 6.940 15.891 1.00 92.88 189 GLY A C 1
ATOM 1508 O O . GLY A 1 189 ? -3.040 6.252 15.785 1.00 92.88 189 GLY A O 1
ATOM 1509 N N . ARG A 1 190 ? -1.643 7.397 17.087 1.00 89.94 190 ARG A N 1
ATOM 1510 C CA . ARG A 1 190 ? -2.401 7.138 18.317 1.00 89.94 190 ARG A CA 1
ATOM 1511 C C . ARG A 1 190 ? -3.817 7.695 18.192 1.00 89.94 190 ARG A C 1
ATOM 1513 O O . ARG A 1 190 ? -3.996 8.896 18.029 1.00 89.94 190 ARG A O 1
ATOM 1520 N N . ARG A 1 191 ? -4.812 6.825 18.401 1.00 85.81 191 ARG A N 1
ATOM 1521 C CA . ARG A 1 191 ? -6.252 7.141 18.309 1.00 85.81 191 ARG A CA 1
ATOM 1522 C C . ARG A 1 191 ? -6.715 7.559 16.907 1.00 85.81 191 ARG A C 1
ATOM 1524 O O . ARG A 1 191 ? -7.829 8.065 16.796 1.00 85.81 191 ARG A O 1
ATOM 1531 N N . ALA A 1 192 ? -5.908 7.335 15.870 1.00 87.44 192 ALA A N 1
ATOM 1532 C CA . ALA A 1 192 ? -6.358 7.527 14.502 1.00 87.44 192 ALA A CA 1
ATOM 1533 C C . ALA A 1 192 ? -7.546 6.586 14.216 1.00 87.44 192 ALA A C 1
ATOM 1535 O O . ALA A 1 192 ? -7.484 5.398 14.569 1.00 87.44 192 ALA A O 1
ATOM 1536 N N . PRO A 1 193 ? -8.652 7.089 13.643 1.00 82.56 193 PRO A N 1
ATOM 1537 C CA . PRO A 1 193 ? -9.727 6.230 13.182 1.00 82.56 193 PRO A CA 1
ATOM 1538 C C . PRO A 1 193 ? -9.230 5.444 11.967 1.00 82.56 193 PRO A C 1
ATOM 1540 O O . PRO A 1 193 ? -8.767 6.025 11.000 1.00 82.56 193 PRO A O 1
ATOM 1543 N N . TYR A 1 194 ? -9.326 4.119 12.026 1.00 88.69 194 TYR A N 1
ATOM 1544 C CA . TYR A 1 194 ? -8.961 3.242 10.907 1.00 88.69 194 TYR A CA 1
ATOM 1545 C C . TYR A 1 194 ? -10.058 2.227 10.577 1.00 88.69 194 TYR A C 1
ATOM 1547 O O . TYR A 1 194 ? -9.837 1.282 9.822 1.00 88.69 194 TYR A O 1
ATOM 1555 N N . ILE A 1 195 ? -11.243 2.389 11.172 1.00 88.81 195 ILE A N 1
ATOM 1556 C CA . ILE A 1 195 ? -12.394 1.547 10.865 1.00 88.81 195 ILE A CA 1
ATOM 1557 C C . ILE A 1 195 ? -12.904 1.961 9.494 1.00 88.81 195 ILE A C 1
ATOM 1559 O O . ILE A 1 195 ? -13.214 3.127 9.266 1.00 88.81 195 ILE A O 1
ATOM 1563 N N . GLN A 1 196 ? -13.026 0.992 8.600 1.00 85.94 196 GLN A N 1
ATOM 1564 C CA . GLN A 1 196 ? -13.606 1.206 7.292 1.00 85.94 196 GLN A CA 1
ATOM 1565 C C . GLN A 1 196 ? -15.092 1.530 7.440 1.00 85.94 196 GLN A C 1
ATOM 1567 O O . GLN A 1 196 ? -15.883 0.687 7.863 1.00 85.94 196 GLN A O 1
ATOM 1572 N N . MET A 1 197 ? -15.480 2.756 7.108 1.00 79.94 197 MET A N 1
ATOM 1573 C CA . MET A 1 197 ? -16.868 3.212 7.234 1.00 79.94 197 MET A CA 1
ATOM 1574 C C . MET A 1 197 ? -17.742 2.783 6.048 1.00 79.94 197 MET A C 1
ATOM 1576 O O . MET A 1 197 ? -18.952 3.003 6.055 1.00 79.94 197 MET A O 1
ATOM 1580 N N . GLY A 1 198 ? -17.140 2.108 5.070 1.00 70.12 198 GLY A N 1
ATOM 1581 C CA . GLY A 1 198 ? -17.764 1.769 3.809 1.00 70.12 198 GLY A CA 1
ATOM 1582 C C . GLY A 1 198 ? -17.702 2.943 2.840 1.00 70.12 198 GLY A C 1
ATOM 1583 O O . GLY A 1 198 ? -17.045 3.958 3.066 1.00 70.12 198 GLY A O 1
ATOM 1584 N N . LEU A 1 199 ? -18.436 2.819 1.745 1.00 63.41 199 LEU A N 1
ATOM 1585 C CA . LEU A 1 199 ? -18.633 3.926 0.820 1.00 63.41 199 LEU A CA 1
ATOM 1586 C C . LEU A 1 199 ? -19.455 5.004 1.528 1.00 63.41 199 LEU A C 1
ATOM 1588 O O . LEU A 1 199 ? -20.480 4.693 2.128 1.00 63.41 199 LEU A O 1
ATOM 1592 N N . SER A 1 200 ? -19.074 6.272 1.388 1.00 56.09 200 SER A N 1
ATOM 1593 C CA . SER A 1 200 ? -19.795 7.452 1.904 1.00 56.09 200 SER A CA 1
ATOM 1594 C C . SER A 1 200 ? -21.231 7.619 1.368 1.00 56.09 200 SER A C 1
ATOM 1596 O O . SER A 1 200 ? -21.882 8.639 1.587 1.00 56.09 200 SER A O 1
ATOM 1598 N N . GLN A 1 201 ? -21.743 6.628 0.645 1.00 51.81 201 GLN A N 1
ATOM 1599 C CA . GLN A 1 201 ? -23.064 6.629 0.060 1.00 51.81 201 GLN A CA 1
ATOM 1600 C C . GLN A 1 201 ? -24.065 6.183 1.123 1.00 51.81 201 GLN A C 1
ATOM 1602 O O . GLN A 1 201 ? -24.000 5.056 1.605 1.00 51.81 201 GLN A O 1
ATOM 1607 N N . ASN A 1 202 ? -25.021 7.055 1.451 1.00 49.47 202 ASN A N 1
ATOM 1608 C CA . ASN A 1 202 ? -26.219 6.759 2.247 1.00 49.47 202 ASN A CA 1
ATOM 1609 C C . ASN A 1 202 ? -27.136 5.741 1.529 1.00 49.47 202 ASN A C 1
ATOM 1611 O O . ASN A 1 202 ? -28.296 6.027 1.243 1.00 49.47 202 ASN A O 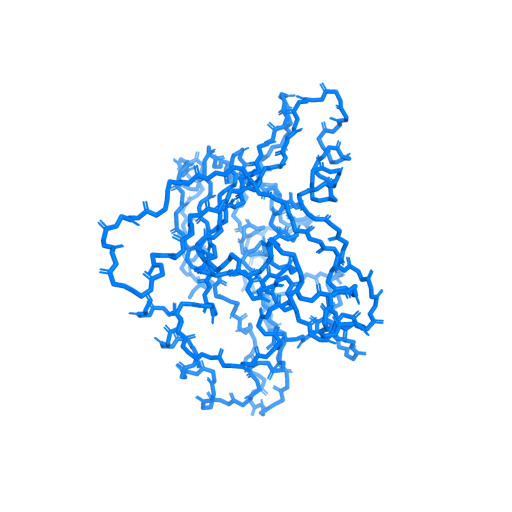1
ATOM 1615 N N . LYS A 1 203 ? -26.603 4.575 1.161 1.00 53.06 203 LYS A N 1
ATOM 1616 C CA . LYS A 1 203 ? -27.275 3.508 0.425 1.00 53.06 203 LYS A CA 1
ATOM 1617 C C . LYS A 1 203 ? -27.050 2.199 1.153 1.00 53.06 203 LYS A C 1
ATOM 1619 O O . LYS A 1 203 ? -25.946 1.869 1.581 1.00 53.06 203 LYS A O 1
ATOM 1624 N N . THR A 1 204 ? -28.119 1.440 1.292 1.00 50.31 204 THR A N 1
ATOM 1625 C CA . THR A 1 204 ? -28.091 0.120 1.904 1.00 50.31 204 THR A CA 1
ATOM 1626 C C . THR A 1 204 ? -27.398 -0.884 0.984 1.00 50.31 204 THR A C 1
ATOM 1628 O O . THR A 1 204 ? -27.422 -0.779 -0.244 1.00 50.31 204 THR A O 1
ATOM 1631 N N . TRP A 1 205 ? -26.842 -1.942 1.574 1.00 51.97 205 TRP A N 1
ATOM 1632 C CA . TRP A 1 205 ? -26.221 -3.044 0.831 1.00 51.97 205 TRP A CA 1
ATOM 1633 C C . TRP A 1 205 ? -27.125 -3.660 -0.241 1.00 51.97 205 TRP A C 1
ATOM 1635 O O . TRP A 1 205 ? -26.660 -4.108 -1.287 1.00 51.97 205 TRP A O 1
ATOM 1645 N N . LYS A 1 206 ? -28.432 -3.694 0.013 1.00 55.72 206 LYS A N 1
ATOM 1646 C CA . LYS A 1 206 ? -29.418 -4.227 -0.927 1.00 55.72 206 LYS A CA 1
ATOM 1647 C C . LYS A 1 206 ? -29.541 -3.352 -2.179 1.00 55.72 206 LYS A C 1
ATOM 1649 O O . LYS A 1 206 ? -29.681 -3.886 -3.274 1.00 55.72 206 LYS A O 1
ATOM 1654 N N . GLU A 1 207 ? -29.448 -2.035 -2.024 1.00 57.06 207 GLU A N 1
ATOM 1655 C CA . GLU A 1 207 ? -29.545 -1.066 -3.122 1.00 57.06 207 GLU A CA 1
ATOM 1656 C C . GLU A 1 207 ? -28.290 -1.074 -3.994 1.00 57.06 207 GLU A C 1
ATOM 1658 O O . GLU A 1 207 ? -28.396 -1.045 -5.218 1.00 57.06 207 GLU A O 1
ATOM 1663 N N . LEU A 1 208 ? -27.107 -1.212 -3.385 1.00 55.31 208 LEU A N 1
ATOM 1664 C CA . LEU A 1 208 ? -25.852 -1.362 -4.130 1.00 55.31 208 LEU A CA 1
ATOM 1665 C C . LEU A 1 208 ? -25.845 -2.632 -5.004 1.00 55.31 208 LEU A C 1
ATOM 1667 O O . LEU A 1 208 ? -25.317 -2.609 -6.113 1.00 55.31 208 LEU A O 1
ATOM 1671 N N . LYS A 1 209 ? -26.469 -3.722 -4.532 1.00 52.31 209 LYS A N 1
ATOM 1672 C CA . LYS A 1 209 ? -26.561 -5.018 -5.234 1.00 52.31 209 LYS A CA 1
ATOM 1673 C C . LYS A 1 209 ? -27.539 -5.032 -6.412 1.00 52.31 209 LYS A C 1
ATOM 1675 O O . LYS A 1 209 ? -27.368 -5.835 -7.320 1.00 52.31 209 LYS A O 1
ATOM 1680 N N . ALA A 1 210 ? -28.565 -4.185 -6.389 1.00 58.34 210 ALA A N 1
ATOM 1681 C CA . ALA A 1 210 ? -29.617 -4.170 -7.406 1.00 58.34 210 ALA A CA 1
ATOM 1682 C C . ALA A 1 210 ? -29.317 -3.231 -8.591 1.00 58.34 210 ALA A C 1
ATOM 1684 O O . ALA A 1 210 ? -30.139 -3.115 -9.498 1.00 58.34 210 ALA A O 1
ATOM 1685 N N . LYS A 1 211 ? -28.166 -2.541 -8.588 1.00 58.03 211 LYS A N 1
ATOM 1686 C CA . LYS A 1 211 ? -27.807 -1.563 -9.620 1.00 58.03 211 LYS A CA 1
ATOM 1687 C C . LYS A 1 211 ? -27.452 -2.262 -10.938 1.00 58.03 211 LYS A C 1
ATOM 1689 O O . LYS A 1 211 ? -26.452 -2.975 -11.034 1.00 58.03 211 LYS A O 1
ATOM 1694 N N . GLU A 1 212 ? -28.271 -2.029 -11.960 1.00 49.34 212 GLU A N 1
ATOM 1695 C CA . GLU A 1 212 ? -28.019 -2.488 -13.326 1.00 49.34 212 GLU A CA 1
ATOM 1696 C C . GLU A 1 212 ? -26.709 -1.881 -13.855 1.00 49.34 212 GLU A C 1
ATOM 1698 O O . GLU A 1 212 ? -26.440 -0.693 -13.670 1.00 49.34 212 GLU A O 1
ATOM 1703 N N . GLY A 1 213 ? -25.853 -2.714 -14.454 1.00 53.47 213 GLY A N 1
ATOM 1704 C CA . GLY A 1 213 ? -24.497 -2.325 -14.849 1.00 53.47 213 GLY A CA 1
ATOM 1705 C C . GLY A 1 213 ? -23.433 -2.492 -13.759 1.00 53.47 213 GLY A C 1
ATOM 1706 O O . GLY A 1 213 ? -22.261 -2.358 -14.076 1.00 53.47 213 GLY A O 1
ATOM 1707 N N . GLY A 1 214 ? -23.791 -2.866 -12.525 1.00 51.78 214 GLY A N 1
ATOM 1708 C CA . GLY A 1 214 ? -22.845 -3.164 -11.444 1.00 51.78 214 GLY A CA 1
ATOM 1709 C C . GLY A 1 214 ? -22.538 -1.982 -10.517 1.00 51.78 214 GLY A C 1
ATOM 1710 O O . GLY A 1 214 ? -23.164 -0.921 -10.567 1.00 51.78 214 GLY A O 1
ATOM 1711 N N . PHE A 1 215 ? -21.580 -2.191 -9.612 1.00 54.06 215 PHE A N 1
ATOM 1712 C CA . PHE A 1 215 ? -21.190 -1.199 -8.614 1.00 54.06 215 PHE A CA 1
ATOM 1713 C C . PHE A 1 215 ? -20.273 -0.132 -9.233 1.00 54.06 215 PHE A C 1
ATOM 1715 O O . PHE A 1 215 ? -19.172 -0.447 -9.668 1.00 54.06 215 PHE A O 1
ATOM 1722 N N . ALA A 1 216 ? -20.722 1.125 -9.236 1.00 53.03 216 ALA A N 1
ATOM 1723 C CA . ALA A 1 216 ? -19.932 2.301 -9.604 1.00 53.03 216 ALA A CA 1
ATOM 1724 C C . ALA A 1 216 ? -20.265 3.430 -8.621 1.00 53.03 216 ALA A C 1
ATOM 1726 O O . ALA A 1 216 ? -21.447 3.771 -8.462 1.00 53.03 216 ALA A O 1
ATOM 1727 N N . GLN A 1 217 ? -19.243 3.956 -7.943 1.00 51.56 217 GLN A N 1
ATOM 1728 C CA . GLN A 1 217 ? -19.362 5.082 -7.014 1.00 51.56 217 GLN A CA 1
ATOM 1729 C C . GLN A 1 217 ? -19.772 6.349 -7.796 1.00 51.56 217 GLN A C 1
ATOM 1731 O O . GLN A 1 217 ? -19.380 6.530 -8.940 1.00 51.56 217 GLN A O 1
ATOM 1736 N N . GLU A 1 218 ? -20.646 7.183 -7.228 1.00 48.78 218 GLU A N 1
ATOM 1737 C CA . GLU A 1 218 ? -21.311 8.281 -7.966 1.00 48.78 218 GLU A CA 1
ATOM 1738 C C . GLU A 1 218 ? -20.359 9.428 -8.312 1.00 48.78 218 GLU A C 1
ATOM 1740 O O . GLU A 1 218 ? -20.441 9.969 -9.409 1.00 48.78 218 GLU A O 1
ATOM 1745 N N . ASP A 1 219 ? -19.400 9.708 -7.430 1.00 48.81 219 ASP A N 1
ATOM 1746 C CA . ASP A 1 219 ? -18.316 10.670 -7.668 1.00 48.81 219 ASP A CA 1
ATOM 1747 C C . ASP A 1 219 ? -17.075 10.004 -8.275 1.00 48.81 219 ASP A C 1
ATOM 1749 O O . ASP A 1 219 ? -16.015 10.618 -8.419 1.00 48.81 219 ASP A O 1
ATOM 1753 N N . TRP A 1 220 ? -17.182 8.719 -8.617 1.00 45.00 220 TRP A N 1
ATOM 1754 C CA . TRP A 1 220 ? -16.104 8.015 -9.278 1.00 45.00 220 TRP A CA 1
ATOM 1755 C C . TRP A 1 220 ? -16.170 8.327 -10.760 1.00 45.00 220 TRP A C 1
ATOM 1757 O O . TRP A 1 220 ? -16.947 7.752 -11.520 1.00 45.00 220 TRP A O 1
ATOM 1767 N N . THR A 1 221 ? -15.335 9.276 -11.161 1.00 42.69 221 THR A N 1
ATOM 1768 C CA . THR A 1 221 ? -15.007 9.449 -12.567 1.00 42.69 221 THR A CA 1
ATOM 1769 C C . THR A 1 221 ? -14.000 8.350 -12.893 1.00 42.69 221 THR A C 1
ATOM 1771 O O . THR A 1 221 ? -12.900 8.380 -12.330 1.00 42.69 221 THR A O 1
ATOM 1774 N N . PRO A 1 222 ? -14.334 7.361 -13.746 1.00 42.00 222 PRO A N 1
ATOM 1775 C CA . PRO A 1 222 ? -13.305 6.480 -14.265 1.00 42.00 222 PRO A CA 1
ATOM 1776 C C . PRO A 1 222 ? -12.218 7.366 -14.863 1.00 42.00 222 PRO A C 1
ATOM 1778 O O . PRO A 1 222 ? -12.538 8.331 -15.560 1.00 42.00 222 PRO A O 1
ATOM 1781 N N . TYR A 1 223 ? -10.958 7.066 -14.569 1.00 36.81 223 TYR A N 1
ATOM 1782 C CA . TYR A 1 223 ? -9.810 7.809 -15.080 1.00 36.81 223 TYR A CA 1
ATOM 1783 C C . TYR A 1 223 ? -9.664 7.582 -16.595 1.00 36.81 223 TYR A C 1
ATOM 1785 O O . TYR A 1 223 ? -8.744 6.931 -17.070 1.00 36.81 223 TYR A O 1
ATOM 1793 N N . TYR A 1 224 ? -10.605 8.085 -17.386 1.00 32.56 224 TYR A N 1
ATOM 1794 C CA . TYR A 1 224 ? -10.541 8.015 -18.832 1.00 32.56 224 TYR A CA 1
ATOM 1795 C C . TYR A 1 224 ? -9.728 9.197 -19.348 1.00 32.56 224 TYR A C 1
ATOM 1797 O O . TYR A 1 224 ? -10.063 10.355 -19.106 1.00 32.56 224 TYR A O 1
ATOM 1805 N N . ASN A 1 225 ? -8.693 8.866 -20.121 1.00 34.09 225 ASN A N 1
ATOM 1806 C CA . ASN A 1 225 ? -7.831 9.775 -20.884 1.00 34.09 225 ASN A CA 1
ATOM 1807 C C . ASN A 1 225 ? -6.764 10.526 -20.092 1.00 34.09 225 ASN A C 1
ATOM 1809 O O . ASN A 1 225 ? -6.416 11.659 -20.418 1.00 34.09 225 ASN A O 1
ATOM 1813 N N . ASP A 1 226 ? -6.186 9.865 -19.100 1.00 42.25 226 ASP A N 1
ATOM 1814 C CA . ASP A 1 226 ? -4.985 10.351 -18.448 1.00 42.25 226 ASP A CA 1
ATOM 1815 C C . ASP A 1 226 ? -4.173 9.151 -17.953 1.00 42.25 226 ASP A C 1
ATOM 1817 O O . ASP A 1 226 ? -4.750 8.106 -17.663 1.00 42.25 226 ASP A O 1
ATOM 1821 N N . MET A 1 227 ? -2.850 9.256 -17.840 1.00 47.56 227 MET A N 1
ATOM 1822 C CA . MET A 1 227 ? -1.933 8.139 -17.519 1.00 47.56 227 MET A CA 1
ATOM 1823 C C . MET A 1 227 ? -2.194 7.399 -16.185 1.00 47.56 227 MET A C 1
ATOM 1825 O O . MET A 1 227 ? -1.461 6.485 -15.819 1.00 47.56 227 MET A O 1
ATOM 1829 N N . ALA A 1 228 ? -3.251 7.770 -15.471 1.00 47.69 228 ALA A N 1
ATOM 1830 C CA . ALA A 1 228 ? -3.816 7.076 -14.327 1.00 47.69 228 ALA A CA 1
ATOM 1831 C C . ALA A 1 228 ? -4.565 5.771 -14.675 1.00 47.69 228 ALA A C 1
ATOM 1833 O O . ALA A 1 228 ? -4.833 4.996 -13.763 1.00 47.69 228 ALA A O 1
ATOM 1834 N N . ASP A 1 229 ? -4.848 5.482 -15.953 1.00 56.38 229 ASP A N 1
ATOM 1835 C CA . ASP A 1 229 ? -5.316 4.150 -16.386 1.00 56.38 229 ASP A CA 1
ATOM 1836 C C . ASP A 1 229 ? -4.167 3.238 -16.852 1.00 56.38 229 ASP A C 1
ATOM 1838 O O . ASP A 1 229 ? -4.333 2.376 -17.712 1.00 56.38 229 ASP A O 1
ATOM 1842 N N . ALA A 1 230 ? -2.961 3.421 -16.294 1.00 61.12 230 ALA A N 1
ATOM 1843 C CA . ALA A 1 230 ? -1.823 2.512 -16.482 1.00 61.12 230 ALA A CA 1
ATOM 1844 C C . ALA A 1 230 ? -2.231 1.037 -16.305 1.00 61.12 230 ALA A C 1
ATOM 1846 O O . ALA A 1 230 ? -1.745 0.151 -17.007 1.00 61.12 230 ALA A O 1
ATOM 1847 N N . ILE A 1 231 ? -3.186 0.790 -15.405 1.00 65.19 231 ILE A N 1
ATOM 1848 C CA . ILE A 1 231 ? -3.791 -0.519 -15.196 1.00 65.19 231 ILE A CA 1
ATOM 1849 C C . ILE A 1 231 ? -4.602 -0.937 -16.426 1.00 65.19 231 ILE A C 1
ATOM 1851 O O . ILE A 1 231 ? -4.309 -1.984 -16.990 1.00 65.19 231 ILE A O 1
ATOM 1855 N N . GLY A 1 232 ? -5.545 -0.144 -16.935 1.00 60.91 232 GLY A N 1
ATOM 1856 C CA . GLY A 1 232 ? -6.227 -0.451 -18.195 1.00 60.91 232 GLY A CA 1
ATOM 1857 C C . GLY A 1 232 ? -5.259 -0.756 -19.345 1.00 60.91 232 GLY A C 1
ATOM 1858 O O . GLY A 1 232 ? -5.505 -1.691 -20.110 1.00 60.91 232 GLY A O 1
ATOM 1859 N N . TRP A 1 233 ? -4.117 -0.061 -19.427 1.00 64.00 233 TRP A N 1
ATOM 1860 C CA . TRP A 1 233 ? -3.058 -0.326 -20.415 1.00 64.00 233 TRP A CA 1
ATOM 1861 C C . TRP A 1 233 ? -2.379 -1.690 -20.260 1.00 64.00 233 TRP A C 1
ATOM 1863 O O . TRP A 1 233 ? -2.231 -2.418 -21.249 1.00 64.00 233 TRP A O 1
ATOM 1873 N N . ILE A 1 234 ? -2.020 -2.076 -19.034 1.00 67.75 234 ILE A N 1
ATOM 1874 C CA . ILE A 1 234 ? -1.500 -3.421 -18.734 1.00 67.75 234 ILE A CA 1
ATOM 1875 C C . ILE A 1 234 ? -2.554 -4.490 -19.078 1.00 67.75 234 ILE A C 1
ATOM 1877 O O . ILE A 1 234 ? -2.226 -5.544 -19.628 1.00 67.75 234 ILE A O 1
ATOM 1881 N N . TYR A 1 235 ? -3.830 -4.197 -18.815 1.00 62.81 235 TYR A N 1
ATOM 1882 C CA . TYR A 1 235 ? -4.956 -5.131 -18.917 1.00 62.81 235 TYR A CA 1
ATOM 1883 C C . TYR A 1 235 ? -5.706 -5.082 -20.261 1.00 62.81 235 TYR A C 1
ATOM 1885 O O . TYR A 1 235 ? -6.756 -5.717 -20.402 1.00 62.81 235 TYR A O 1
ATOM 1893 N N . GLY A 1 236 ? -5.181 -4.376 -21.265 1.00 60.81 236 GLY A N 1
ATOM 1894 C CA . GLY A 1 236 ? -5.785 -4.307 -22.595 1.00 60.81 236 GLY A CA 1
ATOM 1895 C C . GLY A 1 236 ? -5.927 -5.693 -23.245 1.00 60.81 236 GLY A C 1
ATOM 1896 O O . GLY A 1 236 ? -4.962 -6.453 -23.341 1.00 60.81 236 GLY A O 1
ATOM 1897 N N . GLY A 1 237 ? -7.135 -6.019 -23.722 1.00 58.06 237 GLY A N 1
ATOM 1898 C CA . GLY A 1 237 ? -7.445 -7.275 -24.422 1.00 58.06 237 GLY A CA 1
ATOM 1899 C C . GLY A 1 237 ? -7.744 -8.483 -23.511 1.00 58.06 237 GLY A C 1
ATOM 1900 O O . GLY A 1 237 ? -7.219 -8.637 -22.416 1.00 58.06 237 GLY A O 1
ATOM 1901 N N . TRP A 1 238 ? -8.633 -9.389 -23.940 1.00 52.59 238 TRP A N 1
ATOM 1902 C CA . TRP A 1 238 ? -9.061 -10.557 -23.137 1.00 52.59 238 TRP A CA 1
ATOM 1903 C C . TRP A 1 238 ? -7.938 -11.567 -22.839 1.00 52.59 238 TRP A C 1
ATOM 1905 O O . TRP A 1 238 ? -7.793 -12.004 -21.700 1.00 52.59 238 TRP A O 1
ATOM 1915 N N . GLY A 1 239 ? -7.115 -11.913 -23.834 1.00 56.34 239 GLY A N 1
ATOM 1916 C CA . GLY A 1 239 ? -6.062 -12.928 -23.677 1.00 56.34 239 GLY A CA 1
ATOM 1917 C C . GLY A 1 239 ? -4.935 -12.512 -22.726 1.00 56.34 239 GLY A C 1
ATOM 1918 O O . GLY A 1 239 ? -4.512 -13.310 -21.891 1.00 56.34 239 GLY A O 1
ATOM 1919 N N . ARG A 1 240 ? -4.506 -11.244 -22.795 1.00 67.56 240 ARG A N 1
ATOM 1920 C CA . ARG A 1 240 ? -3.440 -10.694 -21.943 1.00 67.56 240 ARG A CA 1
ATOM 1921 C C . ARG A 1 240 ? -3.836 -10.712 -20.463 1.00 67.56 240 ARG A C 1
ATOM 1923 O O . ARG A 1 240 ? -3.026 -11.066 -19.616 1.00 67.56 240 ARG A O 1
ATOM 1930 N N . ARG A 1 241 ? -5.109 -10.440 -20.153 1.00 68.31 241 ARG A N 1
ATOM 1931 C CA . ARG A 1 241 ? -5.644 -10.431 -18.779 1.00 68.31 241 ARG A CA 1
ATOM 1932 C C . ARG A 1 241 ? -5.528 -11.771 -18.069 1.00 68.31 241 ARG A C 1
ATOM 1934 O O . ARG A 1 241 ? -5.024 -11.823 -16.955 1.00 68.31 241 ARG A O 1
ATOM 1941 N N . MET A 1 242 ? -5.990 -12.850 -18.703 1.00 66.06 242 MET A N 1
ATOM 1942 C CA . MET A 1 242 ? -5.953 -14.179 -18.081 1.00 66.06 242 MET A CA 1
ATOM 1943 C C . MET A 1 242 ? -4.518 -14.659 -17.868 1.00 66.06 242 MET A C 1
ATOM 1945 O O . MET A 1 242 ? -4.233 -15.293 -16.858 1.00 66.06 242 MET A O 1
ATOM 1949 N N . GLN A 1 243 ? -3.610 -14.315 -18.784 1.00 72.62 243 GLN A N 1
ATOM 1950 C CA . GLN A 1 243 ? -2.187 -14.616 -18.639 1.00 72.62 243 GLN A CA 1
ATOM 1951 C C . GLN A 1 243 ? -1.568 -13.859 -17.460 1.00 72.62 243 GLN A C 1
ATOM 1953 O O . GLN A 1 243 ? -0.894 -14.476 -16.640 1.00 72.62 243 GLN A O 1
ATOM 1958 N N . LEU A 1 244 ? -1.845 -12.557 -17.336 1.00 73.69 244 LEU A N 1
ATOM 1959 C CA . LEU A 1 244 ? -1.352 -11.735 -16.228 1.00 73.69 244 LEU A CA 1
ATOM 1960 C C . LEU A 1 244 ? -1.921 -12.175 -14.881 1.00 73.69 244 LEU A C 1
ATOM 1962 O O . LEU A 1 244 ? -1.162 -12.317 -13.933 1.00 73.69 244 LEU A O 1
ATOM 1966 N N . ALA A 1 245 ? -3.224 -12.455 -14.803 1.00 72.69 245 ALA A N 1
ATOM 1967 C CA . ALA A 1 245 ? -3.854 -12.950 -13.580 1.00 72.69 245 ALA A CA 1
ATOM 1968 C C . ALA A 1 245 ? -3.286 -14.309 -13.164 1.00 72.69 245 ALA A C 1
ATOM 1970 O O . ALA A 1 245 ? -2.999 -14.534 -11.992 1.00 72.69 245 ALA A O 1
ATOM 1971 N N . ASN A 1 246 ? -3.075 -15.208 -14.128 1.00 74.19 246 ASN A N 1
ATOM 1972 C CA . ASN A 1 246 ? -2.467 -16.501 -13.853 1.00 74.19 246 ASN A CA 1
ATOM 1973 C C . ASN A 1 246 ? -1.014 -16.362 -13.377 1.00 74.19 246 ASN A C 1
ATOM 1975 O O . ASN A 1 246 ? -0.613 -17.090 -12.477 1.00 74.19 246 ASN A O 1
ATOM 1979 N N . ALA A 1 247 ? -0.239 -15.441 -13.952 1.00 77.31 247 ALA A N 1
ATOM 1980 C CA . ALA A 1 247 ? 1.129 -15.183 -13.514 1.00 77.31 247 ALA A CA 1
ATOM 1981 C C . ALA A 1 247 ? 1.163 -14.553 -12.111 1.00 77.31 247 ALA A C 1
ATOM 1983 O O . ALA A 1 247 ? 1.853 -15.048 -11.233 1.00 77.31 247 ALA A O 1
ATOM 1984 N N . ALA A 1 248 ? 0.348 -13.532 -11.865 1.00 73.81 248 ALA A N 1
ATOM 1985 C CA . ALA A 1 248 ? 0.331 -12.801 -10.605 1.00 73.81 248 ALA A CA 1
ATOM 1986 C C . ALA A 1 248 ? -0.187 -13.597 -9.402 1.00 73.81 248 ALA A C 1
ATOM 1988 O O . ALA A 1 248 ? 0.217 -13.337 -8.274 1.00 73.81 248 ALA A O 1
ATOM 1989 N N . LEU A 1 249 ? -1.112 -14.536 -9.618 1.00 75.25 249 LEU A N 1
ATOM 1990 C CA . LEU A 1 249 ? -1.740 -15.279 -8.523 1.00 75.25 249 LEU A CA 1
ATOM 1991 C C . LEU A 1 249 ? -1.058 -16.618 -8.220 1.00 75.25 249 LEU A C 1
ATOM 1993 O O . LEU A 1 249 ? -1.242 -17.133 -7.119 1.00 75.25 249 LEU A O 1
ATOM 1997 N N . ASN A 1 250 ? -0.292 -17.186 -9.159 1.00 74.06 250 ASN A N 1
ATOM 1998 C CA . ASN A 1 250 ? 0.340 -18.503 -8.987 1.00 74.06 250 ASN A CA 1
ATOM 1999 C C . ASN A 1 250 ? 1.862 -18.463 -8.769 1.00 74.06 250 ASN A C 1
ATOM 2001 O O . ASN A 1 250 ? 2.434 -19.505 -8.452 1.00 74.06 250 ASN A O 1
ATOM 2005 N N . TYR A 1 251 ? 2.499 -17.303 -8.936 1.00 58.91 251 TYR A N 1
ATOM 2006 C CA . TYR A 1 251 ? 3.881 -17.026 -8.526 1.00 58.91 251 TYR A CA 1
ATOM 2007 C C . TYR A 1 251 ? 3.830 -16.094 -7.334 1.00 58.91 251 TYR A C 1
ATOM 2009 O O . TYR A 1 251 ? 4.313 -16.439 -6.237 1.00 58.91 251 TYR A O 1
#

Radius of gyration: 18.92 Å; chains: 1; bounding box: 57×34×45 Å

pLDDT: mean 72.71, std 17.91, range [32.56, 98.19]